Protein AF-A0A1Q7UAC2-F1 (afdb_monomer)

Foldseek 3Di:
DCLLVLVLCLVVDPDPVSNVVSVVVNVVVLVVLLVVVDPLSLQLQLLLLVLCCVVDPPNVVSVVVNVVSVVSCVVSVPVVVVVVVVCVVVCVPPPVSVLLVVQLVLLVVQLVVPAAAAPAPPCQDPVNCCVVPPPPPDGDHNQACQSLQCRHGHPNSSVVLVCLLVCLLVLLVVLLVLCVVVVVVSSNSNSSSLNSVSSSCNRSRRRHNPNVDPVSVVSSVVSVVSSVVSVVVVVVVVVPDPPDPPPDDDDDDDDDDDDD

Radius of gyration: 27.43 Å; Cα contacts (8 Å, |Δi|>4): 283; chains: 1; bounding box: 113×43×59 Å

Secondary structure (DSSP, 8-state):
--HHHHHHHHHH--SHHHHHHHHHHHHHHHHHHHHTT-HHHHHHHHHHHHHHHHH-S-HHHHHHHHHHHHHHHHHHS-HHHHHHHHGGG-GGG-HHHHHHHHHHHHHHHHHHHSTTTTT-TTTTSHHHHHHHSTT-SS----S-HHHHHHHHHHHHHHHHHHHHHHHHHHHHHHHHHHHHHTT-HHHHHHHHHHHHHHHHHHHHHTT---TT-HHHHHHHHHHHHHHHHHHHHHHHHHHSSPPPPP-------PPPP---

Sequence (260 aa):
MILPVLWFMVRAATRRWARYALRVAFGLTVLGILTTYSRGGFIGLCVVLIFMFTKSRTKALSFALLLLAGVLAAFVVPDTFVSRIETIASYDQDQSAQARLKAWSLATQVALDSPIFGGGFRTFEQDVWEQYYPDTERAIVAHSIYFQTLAEHGFVGVGIFAALLIATYLGLRRVRKRATESDQTMLANLAGALQASLVGYMVAGAFLSRADFDLFYSVVAMSAAMQAVLAQSAGGEAEAAPPQPNATVGTGQMRRVSGA

Mean predicted aligned error: 10.42 Å

Structure (mmCIF, N/CA/C/O backbone):
data_AF-A0A1Q7UAC2-F1
#
_entry.id   AF-A0A1Q7UAC2-F1
#
loop_
_atom_site.group_PDB
_atom_site.id
_atom_site.type_symbol
_atom_site.label_atom_id
_atom_site.label_alt_id
_atom_site.label_comp_id
_atom_site.label_asym_id
_atom_site.label_entity_id
_atom_site.label_seq_id
_atom_site.pdbx_PDB_ins_code
_atom_site.Cartn_x
_atom_site.Cartn_y
_atom_site.Cartn_z
_atom_site.occupancy
_atom_site.B_iso_or_equiv
_atom_site.auth_seq_id
_atom_site.auth_comp_id
_atom_site.auth_asym_id
_atom_site.auth_atom_id
_atom_site.pdbx_PDB_model_num
ATOM 1 N N . MET A 1 1 ? 2.034 -3.320 5.655 1.00 90.69 1 MET A N 1
ATOM 2 C CA . MET A 1 1 ? 0.583 -3.536 5.868 1.00 90.69 1 MET A CA 1
ATOM 3 C C . MET A 1 1 ? 0.238 -4.119 7.235 1.00 90.69 1 MET A C 1
ATOM 5 O O . MET A 1 1 ? -0.724 -3.655 7.809 1.00 90.69 1 MET A O 1
ATOM 9 N N . ILE A 1 2 ? 0.967 -5.103 7.778 1.00 92.88 2 ILE A N 1
ATOM 10 C CA . ILE A 1 2 ? 0.490 -5.869 8.950 1.00 92.88 2 ILE A CA 1
ATOM 11 C C . ILE A 1 2 ? 0.592 -5.149 10.315 1.00 92.88 2 ILE A C 1
ATOM 13 O O . ILE A 1 2 ? -0.178 -5.444 11.227 1.00 92.88 2 ILE A O 1
ATOM 17 N N . LEU A 1 3 ? 1.505 -4.180 10.469 1.00 92.94 3 LEU A N 1
ATOM 18 C CA . LEU A 1 3 ? 1.783 -3.515 11.756 1.00 92.94 3 LEU A CA 1
ATOM 19 C C . LEU A 1 3 ? 0.544 -2.921 12.459 1.00 92.94 3 LEU A C 1
ATOM 21 O O . LEU A 1 3 ? 0.381 -3.164 13.658 1.00 92.94 3 LEU A O 1
ATOM 25 N N . PRO A 1 4 ? -0.363 -2.190 11.779 1.00 93.25 4 PRO A N 1
ATOM 26 C CA . PRO A 1 4 ? -1.558 -1.663 12.432 1.00 93.25 4 PRO A CA 1
ATOM 27 C C . PRO A 1 4 ? -2.505 -2.763 12.914 1.00 93.25 4 PRO A C 1
ATOM 29 O O . PRO A 1 4 ? -3.128 -2.610 13.964 1.00 93.25 4 PRO A O 1
ATOM 32 N N . VAL A 1 5 ? -2.598 -3.874 12.175 1.00 93.88 5 VAL A N 1
ATOM 33 C CA . VAL A 1 5 ? -3.423 -5.033 12.546 1.00 93.88 5 VAL A CA 1
ATOM 34 C C . VAL A 1 5 ? -2.850 -5.715 13.784 1.00 93.88 5 VAL A C 1
ATOM 36 O O . VAL A 1 5 ? -3.591 -5.955 14.734 1.00 93.88 5 VAL A O 1
ATOM 39 N N . LEU A 1 6 ? -1.531 -5.935 13.838 1.00 94.00 6 LEU A N 1
ATOM 40 C CA . LEU A 1 6 ? -0.863 -6.450 15.039 1.00 94.00 6 LEU A CA 1
ATOM 41 C C . LEU A 1 6 ? -1.132 -5.548 16.245 1.00 94.00 6 LEU A C 1
ATOM 43 O O . LEU A 1 6 ? -1.495 -6.031 17.316 1.00 94.00 6 LEU A O 1
ATOM 47 N N . TRP A 1 7 ? -1.023 -4.231 16.067 1.00 91.06 7 TRP A N 1
ATOM 48 C CA . TRP A 1 7 ? -1.296 -3.272 17.134 1.00 91.06 7 TRP A CA 1
ATOM 49 C C . TRP A 1 7 ? -2.752 -3.313 17.621 1.00 91.06 7 TRP A C 1
ATOM 51 O O . TRP A 1 7 ? -3.010 -3.257 18.826 1.00 91.06 7 TRP A O 1
ATOM 61 N N . PHE A 1 8 ? -3.709 -3.450 16.701 1.00 92.56 8 PHE A N 1
ATOM 62 C CA . PHE A 1 8 ? -5.111 -3.684 17.042 1.00 92.56 8 PHE A CA 1
ATOM 63 C C . PHE A 1 8 ? -5.280 -4.983 17.842 1.00 92.56 8 PHE A C 1
ATOM 65 O O . PHE A 1 8 ? -5.883 -4.963 18.916 1.00 92.56 8 PHE A O 1
ATOM 72 N N . MET A 1 9 ? -4.686 -6.087 17.383 1.00 93.50 9 MET A N 1
ATOM 73 C CA . MET A 1 9 ? -4.765 -7.383 18.057 1.00 93.50 9 MET A CA 1
ATOM 74 C C . MET A 1 9 ? -4.150 -7.352 19.462 1.00 93.50 9 MET A C 1
ATOM 76 O O . MET A 1 9 ? -4.716 -7.939 20.379 1.00 93.50 9 MET A O 1
ATOM 80 N N . VAL A 1 10 ? -3.051 -6.615 19.683 1.00 92.06 10 VAL A N 1
ATOM 81 C CA . VAL A 1 10 ? -2.466 -6.411 21.026 1.00 92.06 10 VAL A CA 1
ATOM 82 C C . VAL A 1 10 ? -3.495 -5.817 21.993 1.00 92.06 10 VAL A C 1
ATOM 84 O O . VAL A 1 10 ? -3.541 -6.208 23.163 1.00 92.06 10 VAL A O 1
ATOM 87 N N . ARG A 1 11 ? -4.311 -4.866 21.521 1.00 88.06 11 ARG A N 1
ATOM 88 C CA . ARG A 1 11 ? -5.352 -4.211 22.327 1.00 88.06 11 ARG A CA 1
ATOM 89 C C . ARG A 1 11 ? -6.589 -5.092 22.510 1.00 88.06 11 ARG A C 1
ATOM 91 O O . ARG A 1 11 ? -7.184 -5.046 23.579 1.00 88.06 11 ARG A O 1
ATOM 98 N N . ALA A 1 12 ? -6.941 -5.894 21.507 1.00 91.00 12 ALA A N 1
ATOM 99 C CA . ALA A 1 12 ? -8.081 -6.809 21.557 1.00 91.00 12 ALA A CA 1
ATOM 100 C C . ALA A 1 12 ? -7.798 -8.103 22.351 1.00 91.00 12 ALA A C 1
ATOM 102 O O . ALA A 1 12 ? -8.724 -8.748 22.835 1.00 91.00 12 ALA A O 1
ATOM 103 N N . ALA A 1 13 ? -6.531 -8.499 22.506 1.00 92.69 13 ALA A N 1
ATOM 104 C CA . ALA A 1 13 ? -6.157 -9.739 23.180 1.00 92.69 13 ALA A CA 1
ATOM 105 C C . ALA A 1 13 ? -6.525 -9.730 24.675 1.00 92.69 13 ALA A C 1
ATOM 107 O O . ALA A 1 13 ? -6.048 -8.888 25.446 1.00 92.69 13 ALA A O 1
ATOM 108 N N . THR A 1 14 ? -7.304 -10.728 25.100 1.00 92.38 14 THR A N 1
ATOM 109 C CA . THR A 1 14 ? -7.705 -10.948 26.502 1.00 92.38 14 THR A CA 1
ATOM 110 C C . THR A 1 14 ? -6.632 -11.692 27.301 1.00 92.38 14 THR A C 1
ATOM 112 O O . THR A 1 14 ? -6.358 -11.356 28.453 1.00 92.38 14 THR A O 1
ATOM 115 N N . ARG A 1 15 ? -5.967 -12.677 26.681 1.00 96.19 15 ARG A N 1
ATOM 116 C CA . ARG A 1 15 ? -4.924 -13.501 27.312 1.00 96.19 15 ARG A CA 1
ATOM 117 C C . ARG A 1 15 ? -3.578 -12.769 27.348 1.00 96.19 15 ARG A C 1
ATOM 119 O O . ARG A 1 15 ? -3.100 -12.279 26.324 1.00 96.19 15 ARG A O 1
ATOM 126 N N . ARG A 1 16 ? -2.926 -12.749 28.520 1.00 93.38 16 ARG A N 1
ATOM 127 C CA . ARG A 1 16 ? -1.643 -12.046 28.733 1.00 93.38 16 ARG A CA 1
ATOM 128 C C . ARG A 1 16 ? -0.535 -12.555 27.807 1.00 93.38 16 ARG A C 1
ATOM 130 O O . ARG A 1 16 ? 0.130 -11.740 27.179 1.00 93.38 16 ARG A O 1
ATOM 137 N N . TRP A 1 17 ? -0.374 -13.874 27.672 1.00 96.12 17 TRP A N 1
ATOM 138 C CA . TRP A 1 17 ? 0.665 -14.460 26.814 1.00 96.12 17 TRP A CA 1
ATOM 139 C C . TRP A 1 17 ? 0.489 -14.063 25.341 1.00 96.12 17 TRP A C 1
ATOM 141 O O . TRP A 1 17 ? 1.456 -13.662 24.702 1.00 96.12 17 TRP A O 1
ATOM 151 N N . ALA A 1 18 ? -0.749 -14.066 24.829 1.00 95.19 18 ALA A N 1
ATOM 152 C CA . ALA A 1 18 ? -1.047 -13.679 23.451 1.00 95.19 18 ALA A CA 1
ATOM 153 C C . ALA A 1 18 ? -0.715 -12.200 23.211 1.00 95.19 18 ALA A C 1
ATOM 155 O O . ALA A 1 18 ? -0.117 -11.843 22.200 1.00 95.19 18 ALA A O 1
ATOM 156 N N . ARG A 1 19 ? -1.021 -11.334 24.186 1.00 93.25 19 ARG A N 1
ATOM 157 C CA . ARG A 1 19 ? -0.648 -9.916 24.140 1.00 93.25 19 ARG A CA 1
ATOM 158 C C . ARG A 1 19 ? 0.869 -9.715 24.084 1.00 93.25 19 ARG A C 1
ATOM 160 O O . ARG A 1 19 ? 1.327 -8.861 23.329 1.00 93.25 19 ARG A O 1
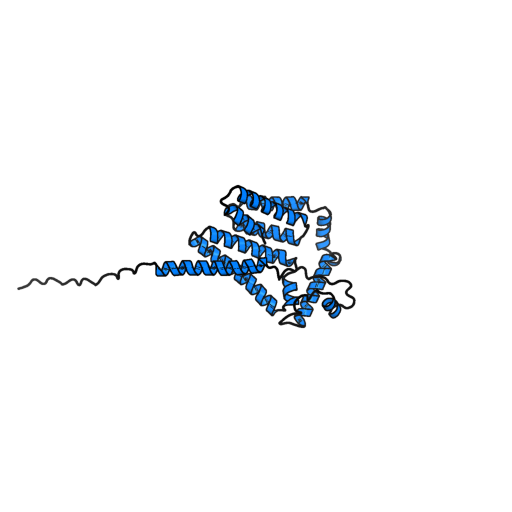ATOM 167 N N . TYR A 1 20 ? 1.642 -10.471 24.866 1.00 94.38 20 TYR A N 1
ATOM 168 C CA . TYR A 1 20 ? 3.107 -10.418 24.808 1.00 94.38 20 TYR A CA 1
ATOM 169 C C . TYR A 1 20 ? 3.638 -10.937 23.470 1.00 94.38 20 TYR A C 1
ATOM 171 O O . TYR A 1 20 ? 4.420 -10.234 22.837 1.00 94.38 20 TYR A O 1
ATOM 179 N N . ALA A 1 21 ? 3.154 -12.087 22.994 1.00 96.44 21 ALA A N 1
ATOM 180 C CA . ALA A 1 21 ? 3.544 -12.647 21.701 1.00 96.44 21 ALA A CA 1
ATOM 181 C C . ALA A 1 21 ? 3.288 -11.661 20.547 1.00 96.44 21 ALA A C 1
ATOM 183 O O . ALA A 1 21 ? 4.171 -11.427 19.728 1.00 96.44 21 ALA A O 1
ATOM 184 N N . LEU A 1 22 ? 2.128 -10.996 20.529 1.00 95.25 22 LEU A N 1
ATOM 185 C CA . LEU A 1 22 ? 1.792 -9.988 19.518 1.00 95.25 22 LEU A CA 1
ATOM 186 C C . LEU A 1 22 ? 2.669 -8.727 19.604 1.00 95.25 22 LEU A C 1
ATOM 188 O O . LEU A 1 22 ? 3.004 -8.147 18.574 1.00 95.25 22 LEU A O 1
ATOM 192 N N . ARG A 1 23 ? 3.068 -8.297 20.810 1.00 91.62 23 ARG A N 1
ATOM 193 C CA . ARG A 1 23 ? 4.020 -7.181 20.984 1.00 91.62 23 ARG A CA 1
ATOM 194 C C . ARG A 1 23 ? 5.410 -7.546 20.473 1.00 91.62 23 ARG A C 1
ATOM 196 O O . ARG A 1 23 ? 6.030 -6.728 19.801 1.00 91.62 23 ARG A O 1
ATOM 203 N N . VAL A 1 24 ? 5.873 -8.764 20.760 1.00 94.19 24 VAL A N 1
ATOM 204 C CA . VAL A 1 24 ? 7.140 -9.281 20.228 1.00 94.19 24 VAL A CA 1
ATOM 205 C C . VAL A 1 24 ? 7.066 -9.370 18.706 1.00 94.19 24 VAL A C 1
ATOM 207 O O . VAL A 1 24 ? 7.943 -8.840 18.037 1.00 94.19 24 VAL A O 1
ATOM 210 N N . ALA A 1 25 ? 5.988 -9.923 18.144 1.00 96.00 25 ALA A N 1
ATOM 211 C CA . ALA A 1 25 ? 5.781 -9.988 16.697 1.00 96.00 25 ALA A CA 1
ATOM 212 C C . ALA A 1 25 ? 5.772 -8.596 16.043 1.00 96.00 25 ALA A C 1
ATOM 214 O O . ALA A 1 25 ? 6.389 -8.403 14.996 1.00 96.00 25 ALA A O 1
ATOM 215 N N . PHE A 1 26 ? 5.130 -7.604 16.671 1.00 93.00 26 PHE A N 1
ATOM 216 C CA . PHE A 1 26 ? 5.172 -6.212 16.216 1.00 93.00 26 PHE A CA 1
ATOM 217 C C . PHE A 1 26 ? 6.612 -5.676 16.196 1.00 93.00 26 PHE A C 1
ATOM 219 O O . PHE A 1 26 ? 7.045 -5.140 15.178 1.00 93.00 26 PHE A O 1
ATOM 226 N N . GLY A 1 27 ? 7.363 -5.860 17.287 1.00 88.75 27 GLY A N 1
ATOM 227 C CA . GLY A 1 27 ? 8.759 -5.428 17.394 1.00 88.75 27 GLY A CA 1
ATOM 228 C C . GLY A 1 27 ? 9.672 -6.102 16.369 1.00 88.75 27 GLY A C 1
ATOM 229 O O . GLY A 1 27 ? 10.413 -5.416 15.673 1.00 88.75 27 GLY A O 1
ATOM 230 N N . LEU A 1 28 ? 9.558 -7.422 16.206 1.00 93.12 28 LEU A N 1
ATOM 231 C CA . LEU A 1 28 ? 10.307 -8.186 15.206 1.00 93.12 28 LEU A CA 1
ATOM 232 C C . LEU A 1 28 ? 9.946 -7.783 13.775 1.00 93.12 28 LEU A C 1
ATOM 234 O O . LEU A 1 28 ? 10.819 -7.758 12.919 1.00 93.12 28 LEU A O 1
ATOM 238 N N . THR A 1 29 ? 8.690 -7.413 13.509 1.00 92.31 29 THR A N 1
ATOM 239 C CA . THR A 1 29 ? 8.286 -6.898 12.191 1.00 92.31 29 THR A CA 1
ATOM 240 C C . THR A 1 29 ? 8.935 -5.542 11.911 1.00 92.31 29 THR A C 1
ATOM 242 O O . THR A 1 29 ? 9.434 -5.320 10.812 1.00 92.31 29 THR A O 1
ATOM 245 N N . VAL A 1 30 ? 8.954 -4.632 12.894 1.00 89.19 30 VAL A N 1
ATOM 246 C CA . VAL A 1 30 ? 9.652 -3.341 12.766 1.00 89.19 30 VAL A CA 1
ATOM 247 C C . VAL A 1 30 ? 11.148 -3.560 12.557 1.00 89.19 30 VAL A C 1
ATOM 249 O O . VAL A 1 30 ? 11.715 -2.983 11.633 1.00 89.19 30 VAL A O 1
ATOM 252 N N . LEU A 1 31 ? 11.768 -4.426 13.363 1.00 87.19 31 LEU A N 1
ATOM 253 C CA . LEU A 1 31 ? 13.179 -4.774 13.227 1.00 87.19 31 LEU A CA 1
ATOM 254 C C . LEU A 1 31 ? 13.467 -5.355 11.841 1.00 87.19 31 LEU A C 1
ATOM 256 O O . LEU A 1 31 ? 14.363 -4.866 11.169 1.00 87.19 31 LEU A O 1
ATOM 260 N N . GLY A 1 32 ? 12.654 -6.310 11.385 1.00 88.81 32 GLY A N 1
ATOM 261 C CA . GLY A 1 32 ? 12.764 -6.920 10.063 1.00 88.81 32 GLY A CA 1
ATOM 262 C C . GLY A 1 32 ? 12.709 -5.889 8.938 1.00 88.81 32 GLY A C 1
ATOM 263 O O . GLY A 1 32 ? 13.535 -5.935 8.033 1.00 88.81 32 GLY A O 1
ATOM 264 N N . ILE A 1 33 ? 11.793 -4.914 9.016 1.00 87.38 33 ILE A N 1
ATOM 265 C CA . ILE A 1 33 ? 11.732 -3.804 8.052 1.00 87.38 33 ILE A CA 1
ATOM 266 C C . ILE A 1 33 ? 13.039 -3.003 8.066 1.00 87.38 33 ILE A C 1
ATOM 268 O O . ILE A 1 33 ? 13.582 -2.724 6.999 1.00 87.38 33 ILE A O 1
ATOM 272 N N . LEU A 1 34 ? 13.568 -2.655 9.240 1.00 82.38 34 LEU A N 1
ATOM 273 C CA . LEU A 1 34 ? 14.794 -1.858 9.355 1.00 82.38 34 LEU A CA 1
ATOM 274 C C . LEU A 1 34 ? 16.027 -2.620 8.852 1.00 82.38 34 LEU A C 1
ATOM 276 O O . LEU A 1 34 ? 16.833 -2.057 8.117 1.00 82.38 34 LEU A O 1
ATOM 280 N N . THR A 1 35 ? 16.132 -3.915 9.152 1.00 81.00 35 THR A N 1
ATOM 281 C CA . THR A 1 35 ? 17.239 -4.770 8.699 1.00 81.00 35 THR A CA 1
ATOM 282 C C . THR A 1 35 ? 17.170 -5.121 7.213 1.00 81.00 35 THR A C 1
ATOM 284 O O . THR A 1 35 ? 18.114 -5.697 6.687 1.00 81.00 35 THR A O 1
ATOM 287 N N . THR A 1 36 ? 16.079 -4.791 6.506 1.00 81.94 36 THR A N 1
ATOM 288 C CA . THR A 1 36 ? 16.037 -4.929 5.036 1.00 81.94 36 THR A CA 1
ATOM 289 C C . THR A 1 36 ? 16.809 -3.834 4.306 1.00 81.94 36 THR A C 1
ATOM 291 O O . THR A 1 36 ? 17.027 -3.958 3.104 1.00 81.94 36 THR A O 1
ATOM 294 N N . TYR A 1 37 ? 17.169 -2.738 4.990 1.00 72.69 37 TYR A N 1
ATOM 295 C CA . TYR A 1 37 ? 17.804 -1.557 4.390 1.00 72.69 37 TYR A CA 1
ATOM 296 C C . TYR A 1 37 ? 17.025 -0.963 3.192 1.00 72.69 37 TYR A C 1
ATOM 298 O O . TYR A 1 37 ? 17.574 -0.245 2.355 1.00 72.69 37 TYR A O 1
ATOM 306 N N . SER A 1 38 ? 15.715 -1.231 3.101 1.00 73.94 38 SER A N 1
ATOM 307 C CA . SER A 1 38 ? 14.857 -0.741 2.021 1.00 73.94 38 SER A CA 1
ATOM 308 C C . SER A 1 38 ? 14.338 0.668 2.309 1.00 73.94 38 SER A C 1
ATOM 310 O O . SER A 1 38 ? 13.538 0.872 3.226 1.00 73.94 38 SER A O 1
ATOM 312 N N . ARG A 1 39 ? 14.711 1.638 1.458 1.00 73.12 39 ARG A N 1
ATOM 313 C CA . ARG A 1 39 ? 14.187 3.022 1.486 1.00 73.12 39 ARG A CA 1
ATOM 314 C C . ARG A 1 39 ? 12.652 3.043 1.493 1.00 73.12 39 ARG A C 1
ATOM 316 O O . ARG A 1 39 ? 12.045 3.727 2.312 1.00 73.12 39 ARG A O 1
ATOM 323 N N . GLY A 1 40 ? 12.025 2.245 0.625 1.00 75.00 40 GLY A N 1
ATOM 324 C CA . GLY A 1 40 ? 10.565 2.140 0.539 1.00 75.00 40 GLY A CA 1
ATOM 325 C C . GLY A 1 40 ? 9.932 1.517 1.786 1.00 75.00 40 GLY A C 1
ATOM 326 O O . GLY A 1 40 ? 8.889 1.981 2.246 1.00 75.00 40 GLY A O 1
ATOM 327 N N . GLY A 1 41 ? 10.593 0.517 2.380 1.00 82.12 41 GLY A N 1
ATOM 328 C CA . GLY A 1 41 ? 10.175 -0.083 3.649 1.00 82.12 41 GLY A CA 1
ATOM 329 C C . GLY A 1 41 ? 10.210 0.917 4.807 1.00 82.12 41 GLY A C 1
ATOM 330 O O . GLY A 1 41 ? 9.241 1.017 5.561 1.00 82.12 41 GLY A O 1
ATOM 331 N N . PHE A 1 42 ? 11.281 1.708 4.900 1.00 82.38 42 PHE A N 1
ATOM 332 C CA . PHE A 1 42 ? 11.434 2.752 5.913 1.00 82.38 42 PHE A CA 1
ATOM 333 C C . PHE A 1 42 ? 10.403 3.879 5.758 1.00 82.38 42 PHE A C 1
ATOM 335 O O . PHE A 1 42 ? 9.717 4.223 6.720 1.00 82.38 42 PHE A O 1
ATOM 342 N N . ILE A 1 43 ? 10.222 4.411 4.544 1.00 82.88 43 ILE A N 1
ATOM 343 C CA . ILE A 1 43 ? 9.216 5.451 4.269 1.00 82.88 43 ILE A CA 1
ATOM 344 C C . ILE A 1 43 ? 7.811 4.931 4.597 1.00 82.88 43 ILE A C 1
ATOM 346 O O . ILE A 1 43 ? 7.042 5.602 5.289 1.00 82.88 43 ILE A O 1
ATOM 350 N N . GLY A 1 44 ? 7.486 3.709 4.162 1.00 87.31 44 GLY A N 1
ATOM 351 C CA . GLY A 1 44 ? 6.216 3.060 4.479 1.00 87.31 44 GLY A CA 1
ATOM 352 C C . GLY A 1 44 ? 5.996 2.898 5.985 1.00 87.31 44 GLY A C 1
ATOM 353 O O . GLY A 1 44 ? 4.904 3.187 6.477 1.00 87.31 44 GLY A O 1
ATOM 354 N N . LEU A 1 45 ? 7.027 2.493 6.734 1.00 88.75 45 LEU A N 1
ATOM 355 C CA . LEU A 1 45 ? 6.987 2.401 8.194 1.00 88.75 45 LEU A CA 1
ATOM 356 C C . LEU A 1 45 ? 6.695 3.764 8.832 1.00 88.75 45 LEU A C 1
ATOM 358 O O . LEU A 1 45 ? 5.758 3.869 9.622 1.00 88.75 45 LEU A O 1
ATOM 362 N N . CYS A 1 46 ? 7.442 4.806 8.462 1.00 85.50 46 CYS A N 1
ATOM 363 C CA . CYS A 1 46 ? 7.250 6.163 8.974 1.00 85.50 46 CYS A CA 1
ATOM 364 C C . CYS A 1 46 ? 5.825 6.663 8.723 1.00 85.50 46 CYS A C 1
ATOM 366 O O . CYS A 1 46 ? 5.153 7.094 9.660 1.00 85.50 46 CYS A O 1
ATOM 368 N N . VAL A 1 47 ? 5.317 6.533 7.494 1.00 87.31 47 VAL A N 1
ATOM 369 C CA . VAL A 1 47 ? 3.948 6.956 7.170 1.00 87.31 47 VAL A CA 1
ATOM 370 C C . VAL A 1 47 ? 2.917 6.172 7.978 1.00 87.31 47 VAL A C 1
ATOM 372 O O . VAL A 1 47 ? 1.988 6.771 8.519 1.00 87.31 47 VAL A O 1
ATOM 375 N N . VAL A 1 48 ? 3.071 4.852 8.114 1.00 89.75 48 VAL A N 1
ATOM 376 C CA . VAL A 1 48 ? 2.149 4.033 8.915 1.00 89.75 48 VAL A CA 1
ATOM 377 C C . VAL A 1 48 ? 2.171 4.451 10.385 1.00 89.75 48 VAL A C 1
ATOM 379 O O . VAL A 1 48 ? 1.105 4.602 10.981 1.00 89.75 48 VAL A O 1
ATOM 382 N N . LEU A 1 49 ? 3.349 4.683 10.971 1.00 86.19 49 LEU A N 1
ATOM 383 C CA . LEU A 1 49 ? 3.485 5.117 12.364 1.00 86.19 49 LEU A CA 1
ATOM 384 C C . LEU A 1 49 ? 2.879 6.511 12.592 1.00 86.19 49 LEU A C 1
ATOM 386 O O . LEU A 1 49 ? 2.140 6.694 13.561 1.00 86.19 49 LEU A O 1
ATOM 390 N N . ILE A 1 50 ? 3.108 7.464 11.681 1.00 83.69 50 ILE A N 1
ATOM 391 C CA . ILE A 1 50 ? 2.486 8.800 11.713 1.00 83.69 50 ILE A CA 1
ATOM 392 C C . ILE A 1 50 ? 0.967 8.679 11.577 1.00 83.69 50 ILE A C 1
ATOM 394 O O . ILE A 1 50 ? 0.209 9.277 12.342 1.00 83.69 50 ILE A O 1
ATOM 398 N N . PHE A 1 51 ? 0.485 7.869 10.638 1.00 85.12 51 PHE A N 1
ATOM 399 C CA . PHE A 1 51 ? -0.947 7.677 10.453 1.00 85.12 51 PHE A CA 1
ATOM 400 C C . PHE A 1 51 ? -1.581 7.063 11.708 1.00 85.12 51 PHE A C 1
ATOM 402 O O . PHE A 1 51 ? -2.601 7.555 12.191 1.00 85.12 51 PHE A O 1
ATOM 409 N N . MET A 1 52 ? -0.948 6.053 12.309 1.00 82.75 52 MET A N 1
ATOM 410 C CA . MET A 1 52 ? -1.376 5.490 13.592 1.00 82.75 52 MET A CA 1
ATOM 411 C C . MET A 1 52 ? -1.355 6.535 14.720 1.00 82.75 52 MET A C 1
ATOM 413 O O . MET A 1 52 ? -2.297 6.567 15.514 1.00 82.75 52 MET A O 1
ATOM 417 N N . PHE A 1 53 ? -0.352 7.423 14.763 1.00 77.12 53 PHE A N 1
ATOM 418 C CA . PHE A 1 53 ? -0.273 8.541 15.714 1.00 77.12 53 PHE A CA 1
ATOM 419 C C . PHE A 1 53 ? -1.483 9.474 15.589 1.00 77.12 53 PHE A C 1
ATOM 421 O O . PHE A 1 53 ? -2.166 9.722 16.581 1.00 77.12 53 PHE A O 1
ATOM 428 N N . THR A 1 54 ? -1.810 9.932 14.375 1.00 72.94 54 THR A N 1
ATOM 429 C CA . THR A 1 54 ? -2.942 10.857 14.149 1.00 72.94 54 THR A CA 1
ATOM 430 C C . THR A 1 54 ? -4.298 10.255 14.520 1.00 72.94 54 THR A C 1
ATOM 432 O O . THR A 1 54 ? -5.261 10.979 14.766 1.00 72.94 54 THR A O 1
ATOM 435 N N . LYS A 1 55 ? -4.396 8.922 14.555 1.00 69.31 55 LYS A N 1
ATOM 436 C CA . LYS A 1 55 ? -5.641 8.198 14.815 1.00 69.31 55 LYS A CA 1
ATOM 437 C C . LYS A 1 55 ? -5.760 7.639 16.234 1.00 69.31 55 LYS A C 1
ATOM 439 O O . LYS A 1 55 ? -6.857 7.199 16.577 1.00 69.31 55 LYS A O 1
ATOM 444 N N . SER A 1 56 ? -4.688 7.632 17.027 1.00 67.12 56 SER A N 1
ATOM 445 C CA . SER A 1 56 ? -4.650 7.073 18.385 1.00 67.12 56 SER A CA 1
ATOM 446 C C . SER A 1 56 ? -4.902 8.150 19.445 1.00 67.12 56 SER A C 1
ATOM 448 O O . SER A 1 56 ? -4.375 9.255 19.356 1.00 67.12 56 SER A O 1
ATOM 450 N N . ARG A 1 57 ? -5.657 7.818 20.506 1.00 59.50 57 ARG A N 1
ATOM 451 C CA . ARG A 1 57 ? -5.804 8.699 21.684 1.00 59.50 57 ARG A CA 1
ATOM 452 C C . ARG A 1 57 ? -4.518 8.797 22.516 1.00 59.50 57 ARG A C 1
ATOM 454 O O . ARG A 1 57 ? -4.274 9.818 23.146 1.00 59.50 57 ARG A O 1
ATOM 461 N N . THR A 1 58 ? -3.668 7.770 22.491 1.00 58.78 58 THR A N 1
ATOM 462 C CA . THR A 1 58 ? -2.397 7.732 23.233 1.00 58.78 58 THR A CA 1
ATOM 463 C C . THR A 1 58 ? -1.242 8.149 22.322 1.00 58.78 58 THR A C 1
ATOM 465 O O . THR A 1 58 ? -0.566 7.298 21.737 1.00 58.78 58 THR A O 1
ATOM 468 N N . LYS A 1 59 ? -1.040 9.463 22.184 1.00 64.50 59 LYS A N 1
ATOM 469 C CA . LYS A 1 59 ? -0.021 10.072 21.309 1.00 64.50 59 LYS A CA 1
ATOM 470 C C . LYS A 1 59 ? 1.421 9.709 21.712 1.00 64.50 59 LYS A C 1
ATOM 472 O O . LYS A 1 59 ? 2.273 9.545 20.845 1.00 64.50 59 LYS A O 1
ATOM 477 N N . ALA A 1 60 ? 1.679 9.485 23.003 1.00 60.22 60 ALA A N 1
ATOM 478 C CA . ALA A 1 60 ? 3.024 9.251 23.544 1.00 60.22 60 ALA A CA 1
ATOM 479 C C . ALA A 1 60 ? 3.732 8.003 22.980 1.00 60.22 60 ALA A C 1
ATOM 481 O O . ALA A 1 60 ? 4.894 8.077 22.599 1.00 60.22 60 ALA A O 1
ATOM 482 N N . LEU A 1 61 ? 3.039 6.864 22.867 1.00 65.81 61 LEU A N 1
ATOM 483 C CA . LEU A 1 61 ? 3.665 5.627 22.387 1.00 65.81 61 LEU A CA 1
ATOM 484 C C . LEU A 1 61 ? 3.994 5.683 20.890 1.00 65.81 61 LEU A C 1
ATOM 486 O O . LEU A 1 61 ? 5.042 5.210 20.462 1.00 65.81 61 LEU A O 1
ATOM 490 N N . SER A 1 62 ? 3.103 6.265 20.088 1.00 64.19 62 SER A N 1
ATOM 491 C CA . SER A 1 62 ? 3.342 6.424 18.654 1.00 64.19 62 SER A CA 1
ATOM 492 C C . SER A 1 62 ? 4.456 7.441 18.381 1.00 64.19 62 SER A C 1
ATOM 494 O O . SER A 1 62 ? 5.233 7.229 17.459 1.00 64.19 62 SER A O 1
ATOM 496 N N . PHE A 1 63 ? 4.592 8.481 19.213 1.00 68.62 63 PHE A N 1
ATOM 497 C CA . PHE A 1 63 ? 5.741 9.390 19.173 1.00 68.62 63 PHE A CA 1
ATOM 498 C C . PHE A 1 63 ? 7.044 8.681 19.561 1.00 68.62 63 PHE A C 1
ATOM 500 O O . PHE A 1 63 ? 8.028 8.802 18.845 1.00 68.62 63 PHE A O 1
ATOM 507 N N . ALA A 1 64 ? 7.039 7.876 20.628 1.00 69.19 64 ALA A N 1
ATOM 508 C CA . ALA A 1 64 ? 8.204 7.086 21.027 1.00 69.19 64 ALA 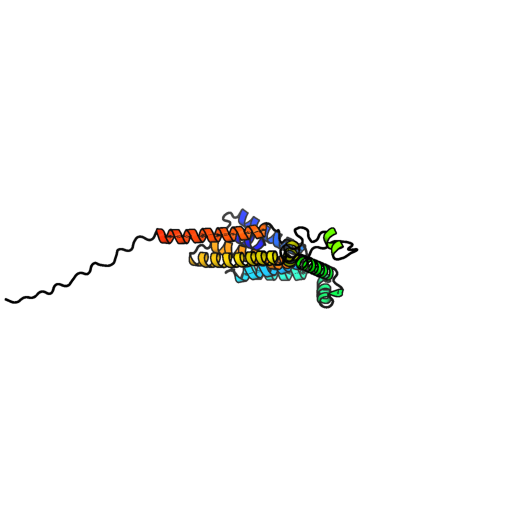A CA 1
ATOM 509 C C . ALA A 1 64 ? 8.633 6.089 19.937 1.00 69.19 64 ALA A C 1
ATOM 511 O O . ALA A 1 64 ? 9.821 5.941 19.686 1.00 69.19 64 ALA A O 1
ATOM 512 N N . LEU A 1 65 ? 7.683 5.448 19.247 1.00 68.75 65 LEU A N 1
ATOM 513 C CA . LEU A 1 65 ? 7.969 4.566 18.110 1.00 68.75 65 LEU A CA 1
ATOM 514 C C . LEU A 1 65 ? 8.494 5.327 16.889 1.00 68.75 65 LEU A C 1
ATOM 516 O O . LEU A 1 65 ? 9.383 4.823 16.213 1.00 68.75 65 LEU A O 1
ATOM 520 N N . LEU A 1 66 ? 7.963 6.519 16.606 1.00 71.88 66 LEU A N 1
ATOM 521 C CA . LEU A 1 66 ? 8.463 7.379 15.532 1.00 71.88 66 LEU A CA 1
ATOM 522 C C . LEU A 1 66 ? 9.900 7.827 15.818 1.00 71.88 66 LEU A C 1
ATOM 524 O O . LEU A 1 66 ? 10.761 7.748 14.949 1.00 71.88 66 LEU A O 1
ATOM 528 N N . LEU A 1 67 ? 10.153 8.262 17.051 1.00 74.06 67 LEU A N 1
ATOM 529 C CA . LEU A 1 67 ? 11.461 8.702 17.510 1.00 74.06 67 LEU A CA 1
ATOM 530 C C . LEU A 1 67 ? 12.448 7.533 17.513 1.00 74.06 67 LEU A C 1
ATOM 532 O O . LEU A 1 67 ? 13.547 7.677 17.000 1.00 74.06 67 LEU A O 1
ATOM 536 N N . LEU A 1 68 ? 12.033 6.351 17.974 1.00 71.81 68 LEU A N 1
ATOM 537 C CA . LEU A 1 68 ? 12.826 5.127 17.880 1.00 71.81 68 LEU A CA 1
ATOM 538 C C . LEU A 1 68 ? 13.118 4.750 16.425 1.00 71.81 68 LEU A C 1
ATOM 540 O O . LEU A 1 68 ? 14.247 4.398 16.120 1.00 71.81 68 LEU A O 1
ATOM 544 N N . ALA A 1 69 ? 12.142 4.845 15.519 1.00 68.06 69 ALA A N 1
ATOM 545 C CA . ALA A 1 69 ? 12.367 4.590 14.099 1.00 68.06 69 ALA A CA 1
ATOM 546 C C . ALA A 1 69 ? 13.354 5.599 13.491 1.00 68.06 69 ALA A C 1
ATOM 548 O O . ALA A 1 69 ? 14.217 5.195 12.720 1.00 68.06 69 ALA A O 1
ATOM 549 N N . GLY A 1 70 ? 13.272 6.880 13.863 1.00 70.75 70 GLY A N 1
ATOM 550 C CA . GLY A 1 70 ? 14.218 7.914 13.431 1.00 70.75 70 GLY A CA 1
ATOM 551 C C . GLY A 1 70 ? 15.627 7.717 13.997 1.00 70.75 70 GLY A C 1
ATOM 552 O O . GLY A 1 70 ? 16.604 7.849 13.270 1.00 70.75 70 GLY A O 1
ATOM 553 N N . VAL A 1 71 ? 15.737 7.332 15.269 1.00 67.56 71 VAL A N 1
ATOM 554 C CA . VAL A 1 71 ? 17.009 7.014 15.930 1.00 67.56 71 VAL A CA 1
ATOM 555 C C . VAL A 1 71 ? 17.630 5.755 15.325 1.00 67.56 71 VAL A C 1
ATOM 557 O O . VAL A 1 71 ? 18.795 5.766 14.947 1.00 67.56 71 VAL A O 1
ATOM 560 N N . LEU A 1 72 ? 16.855 4.680 15.163 1.00 65.00 72 LEU A N 1
ATOM 561 C CA . LEU A 1 72 ? 17.324 3.459 14.508 1.00 65.00 72 LEU A CA 1
ATOM 562 C C . LEU A 1 72 ? 17.695 3.717 13.052 1.00 65.00 72 LEU A C 1
ATOM 564 O O . LEU A 1 72 ? 18.686 3.165 12.599 1.00 65.00 72 LEU A O 1
ATOM 568 N N . ALA A 1 73 ? 16.970 4.582 12.337 1.00 63.16 73 ALA A N 1
ATOM 569 C CA . ALA A 1 73 ? 17.412 5.034 11.027 1.00 63.16 73 ALA A CA 1
ATOM 570 C C . ALA A 1 73 ? 18.790 5.686 11.133 1.00 63.16 73 ALA A C 1
ATOM 572 O O . ALA A 1 73 ? 19.700 5.212 10.480 1.00 63.16 73 ALA A O 1
ATOM 573 N N . ALA A 1 74 ? 18.996 6.663 12.016 1.00 62.09 74 ALA A N 1
ATOM 574 C CA . ALA A 1 74 ? 20.291 7.329 12.173 1.00 62.09 74 ALA A CA 1
ATOM 575 C C . ALA A 1 74 ? 21.465 6.386 12.522 1.00 62.09 74 ALA A C 1
ATOM 577 O O . ALA A 1 74 ? 22.592 6.681 12.147 1.00 62.09 74 ALA A O 1
ATOM 578 N N . PHE A 1 75 ? 21.219 5.261 13.206 1.00 57.16 75 PHE A N 1
ATOM 579 C CA . PHE A 1 75 ? 22.260 4.284 13.575 1.00 57.16 75 PHE A CA 1
ATOM 580 C C . PHE A 1 75 ? 22.447 3.128 12.578 1.00 57.16 75 PHE A C 1
ATOM 582 O O . PHE A 1 75 ? 23.522 2.539 12.516 1.00 57.16 75 PHE A O 1
ATOM 589 N N . VAL A 1 76 ? 21.403 2.753 11.835 1.00 53.19 76 VAL A N 1
ATOM 590 C CA . VAL A 1 76 ? 21.428 1.636 10.868 1.00 53.19 76 VAL A CA 1
ATOM 591 C C . VAL A 1 76 ? 21.831 2.119 9.480 1.00 53.19 76 VAL A C 1
ATOM 593 O O . VAL A 1 76 ? 22.333 1.342 8.673 1.00 53.19 76 VAL A O 1
ATOM 596 N N . VAL A 1 77 ? 21.607 3.399 9.207 1.00 51.06 77 VAL A N 1
ATOM 597 C CA . VAL A 1 77 ? 22.011 4.099 8.000 1.00 51.06 77 VAL A CA 1
ATOM 598 C C . VAL A 1 77 ? 23.526 4.349 8.077 1.00 51.06 77 VAL A C 1
ATOM 600 O O . VAL A 1 77 ? 23.946 5.233 8.819 1.00 51.06 77 VAL A O 1
ATOM 603 N N . PRO A 1 78 ? 24.373 3.581 7.364 1.00 45.94 78 PRO A N 1
ATOM 604 C CA . PRO A 1 78 ? 25.819 3.782 7.408 1.00 45.94 78 PRO A CA 1
ATOM 605 C C . PRO A 1 78 ? 26.177 5.091 6.687 1.00 45.94 78 PRO A C 1
ATOM 607 O O . PRO A 1 78 ? 25.374 5.599 5.900 1.00 45.94 78 PRO A O 1
ATOM 610 N N . ASP A 1 79 ? 27.408 5.585 6.843 1.00 48.91 79 ASP A N 1
ATOM 611 C CA . ASP A 1 79 ? 27.938 6.761 6.115 1.00 48.91 79 ASP A CA 1
ATOM 612 C C . ASP A 1 79 ? 27.753 6.675 4.575 1.00 48.91 79 ASP A C 1
ATOM 614 O O . ASP A 1 79 ? 27.720 7.680 3.859 1.00 48.91 79 ASP A O 1
ATOM 618 N N . THR A 1 80 ? 27.514 5.467 4.049 1.00 47.56 80 THR A N 1
ATOM 619 C CA . THR A 1 80 ? 27.122 5.196 2.655 1.00 47.56 80 THR A CA 1
ATOM 620 C C . THR A 1 80 ? 25.741 5.728 2.248 1.00 47.56 80 THR A C 1
ATOM 622 O O . THR A 1 80 ? 25.429 5.773 1.063 1.00 47.56 80 THR A O 1
ATOM 625 N N . PHE A 1 81 ? 24.876 6.121 3.180 1.00 46.66 81 PHE A N 1
ATOM 626 C CA . PHE A 1 81 ? 23.565 6.695 2.871 1.00 46.66 81 PHE A CA 1
ATOM 627 C C . PHE A 1 81 ? 23.578 8.222 2.849 1.00 46.66 81 PHE A C 1
ATOM 629 O O . PHE A 1 81 ? 22.821 8.809 2.085 1.00 46.66 81 PHE A O 1
ATOM 636 N N . VAL A 1 82 ? 24.453 8.863 3.632 1.00 51.41 82 VAL A N 1
ATOM 637 C CA . VAL A 1 82 ? 24.696 10.314 3.544 1.00 51.41 82 VAL A CA 1
ATOM 638 C C . VAL A 1 82 ? 25.292 10.641 2.171 1.00 51.41 82 VAL A C 1
ATOM 640 O O . VAL A 1 82 ? 24.764 11.489 1.459 1.00 51.41 82 VAL A O 1
ATOM 643 N N . SER A 1 83 ? 26.253 9.834 1.714 1.00 46.62 83 SER A N 1
ATOM 644 C CA . SER A 1 83 ? 26.768 9.866 0.332 1.00 46.62 83 SER A CA 1
ATOM 645 C C . SER A 1 83 ? 25.730 9.452 -0.734 1.00 46.62 83 SER A C 1
ATOM 647 O O . SER A 1 83 ? 25.794 9.893 -1.883 1.00 46.62 83 SER A O 1
ATOM 649 N N . ARG A 1 84 ? 24.698 8.664 -0.381 1.00 47.72 84 ARG A N 1
ATOM 650 C CA . ARG A 1 84 ? 23.536 8.407 -1.266 1.00 47.72 84 ARG A CA 1
ATOM 651 C C . ARG A 1 84 ? 22.495 9.532 -1.284 1.00 47.72 84 ARG A C 1
ATOM 653 O O . ARG A 1 84 ? 21.700 9.599 -2.216 1.00 47.72 84 ARG A O 1
ATOM 660 N N . ILE 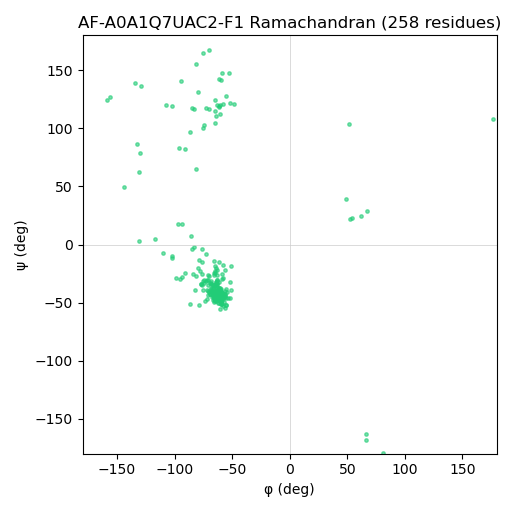A 1 85 ? 22.464 10.396 -0.270 1.00 49.72 85 ILE A N 1
ATOM 661 C CA . ILE A 1 85 ? 21.645 11.614 -0.276 1.00 49.72 85 ILE A CA 1
ATOM 662 C C . ILE A 1 85 ? 22.305 12.682 -1.151 1.00 49.72 85 ILE A C 1
ATOM 664 O O . ILE A 1 85 ? 21.600 13.377 -1.875 1.00 49.72 85 ILE A O 1
ATOM 668 N N . GLU A 1 86 ? 23.637 12.746 -1.189 1.00 46.72 86 GLU A N 1
ATOM 669 C CA . GLU A 1 86 ? 24.364 13.604 -2.136 1.00 46.72 86 GLU A CA 1
ATOM 670 C C . GLU A 1 86 ? 24.117 13.201 -3.602 1.00 46.72 86 GLU A C 1
ATOM 672 O O . GLU A 1 86 ? 23.967 14.066 -4.462 1.00 46.72 86 GLU A O 1
ATOM 677 N N . THR A 1 87 ? 23.939 11.906 -3.895 1.00 45.50 87 THR A N 1
ATOM 678 C CA . THR A 1 87 ? 23.571 11.427 -5.248 1.00 45.50 87 THR A CA 1
ATOM 679 C C . THR A 1 87 ? 22.103 11.644 -5.629 1.00 45.50 87 THR A C 1
ATOM 681 O O . THR A 1 87 ? 21.741 11.436 -6.784 1.00 45.50 87 THR A O 1
ATOM 684 N N . ILE A 1 88 ? 21.245 12.155 -4.734 1.00 49.84 88 ILE A N 1
ATOM 685 C CA . ILE A 1 88 ? 19.918 12.667 -5.135 1.00 49.84 88 ILE A CA 1
ATOM 686 C C . ILE A 1 88 ? 20.077 13.894 -6.054 1.00 49.84 88 ILE A C 1
ATOM 688 O O . ILE A 1 88 ? 19.216 14.139 -6.896 1.00 49.84 88 ILE A O 1
ATOM 692 N N . ALA A 1 89 ? 21.203 14.614 -5.960 1.00 48.62 89 ALA A N 1
ATOM 693 C CA . ALA A 1 89 ? 21.557 15.683 -6.892 1.00 48.62 89 ALA A CA 1
ATOM 694 C C . ALA A 1 89 ? 22.140 15.169 -8.229 1.00 48.62 89 ALA A C 1
ATOM 696 O O . ALA A 1 89 ? 22.202 15.930 -9.190 1.00 48.62 89 ALA A O 1
ATOM 697 N N . SER A 1 90 ? 22.524 13.888 -8.321 1.00 47.94 90 SER A N 1
ATOM 698 C CA . SER A 1 90 ? 23.099 13.248 -9.516 1.00 47.94 90 SER A CA 1
ATOM 699 C C . SER A 1 90 ? 22.396 11.922 -9.845 1.00 47.94 90 SER A C 1
ATOM 701 O O . SER A 1 90 ? 22.998 10.847 -9.859 1.00 47.94 90 SER A O 1
ATOM 703 N N . TYR A 1 91 ? 21.093 11.995 -10.148 1.00 49.16 91 TYR A N 1
ATOM 704 C CA . TYR A 1 91 ? 20.265 10.822 -10.482 1.00 49.16 91 TYR A CA 1
ATOM 705 C C . TYR A 1 91 ? 20.818 9.985 -11.663 1.00 49.16 91 TYR A C 1
ATOM 707 O O . TYR A 1 91 ? 20.527 8.791 -11.764 1.00 49.16 91 TYR A O 1
ATOM 715 N N . ASP A 1 92 ? 21.652 10.584 -12.519 1.00 52.41 92 ASP A N 1
ATOM 716 C CA . ASP A 1 92 ? 22.348 9.925 -13.633 1.00 52.41 92 ASP A CA 1
ATOM 717 C C . ASP A 1 92 ? 23.373 8.866 -13.183 1.00 52.41 92 ASP A C 1
ATOM 719 O O . ASP A 1 92 ? 23.730 7.990 -13.966 1.00 52.41 92 ASP A O 1
ATOM 723 N N . GLN A 1 93 ? 23.817 8.890 -11.920 1.00 53.22 93 GLN A N 1
ATOM 724 C CA . GLN A 1 93 ? 24.800 7.938 -11.386 1.00 53.22 93 GLN A CA 1
ATOM 725 C C . GLN A 1 93 ? 24.186 6.824 -10.509 1.00 53.22 93 GLN A C 1
ATOM 727 O O . GLN A 1 93 ? 24.872 5.849 -10.198 1.00 53.22 93 GLN A O 1
ATOM 732 N N . ASP A 1 94 ? 22.897 6.901 -10.132 1.00 65.00 94 ASP A N 1
ATOM 733 C CA . ASP A 1 94 ? 22.211 5.831 -9.380 1.00 65.00 94 ASP A CA 1
ATOM 734 C C . ASP A 1 94 ? 21.632 4.782 -10.346 1.00 65.00 94 ASP A C 1
ATOM 736 O O . ASP A 1 94 ? 20.513 4.913 -10.854 1.00 65.00 94 ASP A O 1
ATOM 740 N N . GLN A 1 95 ? 22.373 3.687 -10.551 1.00 70.38 95 GLN A N 1
ATOM 741 C CA . GLN A 1 95 ? 21.941 2.553 -11.380 1.00 70.38 95 GLN A CA 1
ATOM 742 C C . GLN A 1 95 ? 20.552 2.012 -10.984 1.00 70.38 95 GLN A C 1
ATOM 744 O O . GLN A 1 95 ? 19.789 1.583 -11.847 1.00 70.38 95 GLN A O 1
ATOM 749 N N . SER A 1 96 ? 20.172 2.072 -9.701 1.00 70.56 96 SER A N 1
ATOM 750 C CA . SER A 1 96 ? 18.857 1.614 -9.228 1.00 70.56 96 SER A CA 1
ATOM 751 C C . SER A 1 96 ? 17.728 2.589 -9.582 1.00 70.56 96 SER A C 1
ATOM 753 O O . SER A 1 96 ? 16.583 2.175 -9.785 1.00 70.56 96 SER A O 1
ATOM 755 N N . ALA A 1 97 ? 18.010 3.891 -9.645 1.00 74.62 97 ALA A N 1
ATOM 756 C CA . ALA A 1 97 ? 17.047 4.884 -10.115 1.00 74.62 97 ALA A CA 1
ATOM 757 C C . ALA A 1 97 ? 16.845 4.770 -11.632 1.00 74.62 97 ALA A C 1
ATOM 759 O O . ALA A 1 97 ? 15.705 4.662 -12.082 1.00 74.62 97 ALA A O 1
ATOM 760 N N . GLN A 1 98 ? 17.938 4.679 -12.392 1.00 78.62 98 GLN A N 1
ATOM 761 C CA . GLN A 1 98 ? 17.913 4.511 -13.849 1.00 78.62 98 GLN A CA 1
ATOM 762 C C . GLN A 1 98 ? 17.169 3.240 -14.276 1.00 78.62 98 GLN A C 1
ATOM 764 O O . GLN A 1 98 ? 16.313 3.282 -15.158 1.00 78.62 98 GLN A O 1
ATOM 769 N N . ALA A 1 99 ? 17.422 2.120 -13.595 1.00 83.75 99 ALA A N 1
ATOM 770 C CA . ALA A 1 99 ? 16.722 0.859 -13.825 1.00 83.75 99 ALA A CA 1
ATOM 771 C C . ALA A 1 99 ? 15.193 0.990 -13.679 1.00 83.75 99 ALA A C 1
ATOM 773 O O . ALA A 1 99 ? 14.439 0.485 -14.511 1.00 83.75 99 ALA A O 1
ATOM 774 N N . ARG A 1 100 ? 14.723 1.712 -12.651 1.00 87.19 100 ARG A N 1
ATOM 775 C CA . ARG A 1 100 ? 13.286 1.947 -12.434 1.00 87.19 100 ARG A CA 1
ATOM 776 C C . ARG A 1 100 ? 12.687 2.856 -13.496 1.00 87.19 100 ARG A C 1
ATOM 778 O O . ARG A 1 100 ? 11.614 2.548 -13.993 1.00 87.19 100 ARG A O 1
ATOM 785 N N . LEU A 1 101 ? 13.383 3.924 -13.881 1.00 88.38 101 LEU A N 1
ATOM 786 C CA . LEU A 1 101 ? 12.914 4.825 -14.937 1.00 88.38 101 LEU A CA 1
ATOM 787 C C . LEU A 1 101 ? 12.774 4.103 -16.281 1.00 88.38 101 LEU A C 1
ATOM 789 O O . LEU A 1 101 ? 11.760 4.274 -16.954 1.00 88.38 101 LEU A O 1
ATOM 793 N N . LYS A 1 102 ? 13.727 3.229 -16.632 1.00 91.44 102 LYS A N 1
ATOM 794 C CA . LYS A 1 102 ? 13.601 2.357 -17.809 1.00 91.44 102 LYS A CA 1
ATOM 795 C C . LYS A 1 102 ? 12.384 1.439 -17.702 1.00 91.44 102 LYS A C 1
ATOM 797 O O . LYS A 1 102 ? 11.591 1.379 -18.635 1.00 91.44 102 LYS A O 1
ATOM 802 N N . ALA A 1 103 ? 12.184 0.781 -16.559 1.00 94.25 103 ALA A N 1
ATOM 803 C CA . ALA A 1 103 ? 11.027 -0.091 -16.355 1.00 94.25 103 ALA A CA 1
ATOM 804 C C . ALA A 1 103 ? 9.688 0.673 -16.405 1.00 94.25 103 ALA A C 1
ATOM 806 O O . ALA A 1 103 ? 8.691 0.149 -16.891 1.00 94.25 103 ALA A O 1
ATOM 807 N N . TRP A 1 104 ? 9.648 1.921 -15.935 1.00 95.50 104 TRP A N 1
ATOM 808 C CA . TRP A 1 104 ? 8.464 2.783 -16.030 1.00 95.50 104 TRP A CA 1
ATOM 809 C C . TRP A 1 104 ? 8.207 3.245 -17.465 1.00 95.50 104 TRP A C 1
ATOM 811 O O . TRP A 1 104 ? 7.053 3.347 -17.880 1.00 95.50 104 TRP A O 1
ATOM 821 N N . SER A 1 105 ? 9.272 3.480 -18.233 1.00 95.44 105 SER A N 1
ATOM 822 C CA . SER A 1 105 ? 9.175 3.761 -19.664 1.00 95.44 105 SER A CA 1
ATOM 823 C C . SER A 1 105 ? 8.621 2.561 -20.432 1.00 95.44 105 SER A C 1
ATOM 825 O O . SER A 1 105 ? 7.671 2.732 -21.191 1.00 95.44 105 SER A O 1
ATOM 827 N N . LEU A 1 106 ? 9.130 1.347 -20.175 1.00 96.31 106 LEU A N 1
ATOM 828 C CA . LEU A 1 106 ? 8.570 0.108 -20.728 1.00 96.31 106 LEU A CA 1
ATOM 829 C C . LEU A 1 106 ? 7.083 -0.020 -20.380 1.00 96.31 106 LEU A C 1
ATOM 831 O O . LEU A 1 106 ? 6.255 -0.187 -21.266 1.00 96.31 106 LEU A O 1
ATOM 835 N N . ALA A 1 107 ? 6.736 0.117 -19.096 1.00 97.25 107 ALA A N 1
ATOM 836 C CA . ALA A 1 107 ? 5.354 0.034 -18.625 1.00 97.25 107 ALA A CA 1
ATOM 837 C C . ALA A 1 107 ? 4.421 1.002 -19.363 1.00 97.25 107 ALA A C 1
ATOM 839 O O . ALA A 1 107 ? 3.289 0.656 -19.691 1.00 97.25 107 ALA A O 1
ATOM 840 N N . THR A 1 108 ? 4.907 2.217 -19.616 1.00 97.38 108 THR A N 1
ATOM 841 C CA . THR A 1 108 ? 4.153 3.247 -20.329 1.00 97.38 108 THR A CA 1
ATOM 842 C C . THR A 1 108 ? 4.009 2.902 -21.807 1.00 97.38 108 THR A C 1
ATOM 844 O O . THR A 1 108 ? 2.913 3.034 -22.332 1.00 97.38 108 THR A O 1
ATOM 847 N N . GLN A 1 109 ? 5.067 2.429 -22.470 1.00 97.56 109 GLN A N 1
ATOM 848 C CA . GLN A 1 109 ? 5.012 2.017 -23.878 1.00 97.56 109 GLN A CA 1
ATOM 849 C C . GLN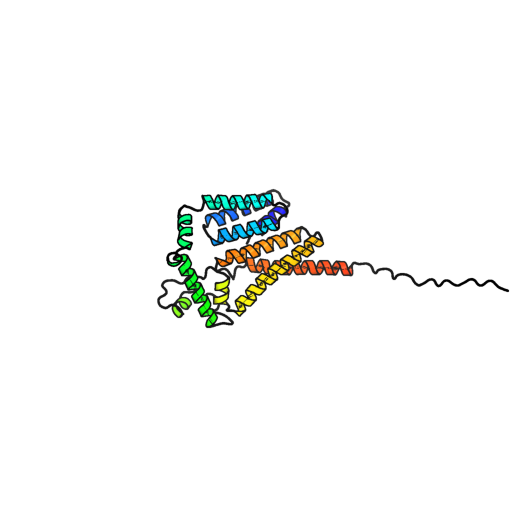 A 1 109 ? 4.057 0.841 -24.084 1.00 97.56 109 GLN A C 1
ATOM 851 O O . GLN A 1 109 ? 3.157 0.936 -24.909 1.00 97.56 109 GLN A O 1
ATOM 856 N N . VAL A 1 110 ? 4.147 -0.196 -23.247 1.00 97.50 110 VAL A N 1
ATOM 857 C CA . VAL A 1 110 ? 3.215 -1.334 -23.286 1.00 97.50 110 VAL A CA 1
ATOM 858 C C . VAL A 1 110 ? 1.767 -0.879 -23.092 1.00 97.50 110 VAL A C 1
ATOM 860 O O . VAL A 1 110 ? 0.860 -1.341 -23.782 1.00 97.50 110 VAL A O 1
ATOM 863 N N . ALA A 1 111 ? 1.529 0.057 -22.170 1.00 97.62 111 ALA A N 1
ATOM 864 C CA . ALA A 1 111 ? 0.200 0.617 -21.965 1.00 97.62 111 ALA A CA 1
ATOM 865 C C . ALA A 1 111 ? -0.257 1.524 -23.117 1.00 97.62 111 ALA A C 1
ATOM 867 O O . ALA A 1 111 ? -1.454 1.670 -23.318 1.00 97.62 111 ALA A O 1
ATOM 868 N N . LEU A 1 112 ? 0.644 2.149 -23.873 1.00 97.81 112 LEU A N 1
ATOM 869 C CA . LEU A 1 112 ? 0.277 2.912 -25.069 1.00 97.81 112 LEU A CA 1
ATOM 870 C C . LEU A 1 112 ? -0.057 1.986 -26.246 1.00 97.81 112 LEU A C 1
ATOM 872 O O . LEU A 1 112 ? -0.996 2.280 -26.983 1.00 97.81 112 LEU A O 1
ATOM 876 N N . ASP A 1 113 ? 0.635 0.853 -26.363 1.00 97.56 113 ASP A N 1
ATOM 877 C CA . ASP A 1 113 ? 0.385 -0.154 -27.399 1.00 97.56 113 ASP A CA 1
ATOM 878 C C . ASP A 1 113 ? -0.888 -0.970 -27.117 1.00 97.56 113 ASP A C 1
ATOM 880 O O . ASP A 1 113 ? -1.632 -1.318 -28.035 1.00 97.56 113 ASP A O 1
ATOM 884 N N . SER A 1 114 ? -1.204 -1.214 -25.839 1.00 97.00 114 SER A N 1
ATOM 885 C CA . SER A 1 114 ? -2.450 -1.851 -25.388 1.00 97.00 114 SER A CA 1
ATOM 886 C C . SER A 1 114 ? -3.134 -1.039 -24.269 1.00 97.00 114 SER A C 1
ATOM 888 O O . SER A 1 114 ? -3.073 -1.398 -23.089 1.00 97.00 114 SER A O 1
ATOM 890 N N . PRO A 1 115 ? -3.852 0.055 -24.603 1.00 96.88 115 PRO A N 1
ATOM 891 C CA . PRO A 1 115 ? -4.410 0.990 -23.611 1.00 96.88 115 PRO A CA 1
ATOM 892 C C . PRO A 1 115 ? -5.451 0.414 -22.661 1.00 96.88 115 PRO A C 1
ATOM 894 O O . PRO A 1 115 ? -5.585 0.881 -21.526 1.00 96.88 115 PRO A O 1
ATOM 897 N N . ILE A 1 116 ? -6.218 -0.573 -23.121 1.00 96.81 116 ILE A N 1
ATOM 898 C CA . ILE A 1 116 ? -7.353 -1.106 -22.363 1.00 96.81 116 ILE A CA 1
ATOM 899 C C . ILE A 1 116 ? -6.895 -2.207 -21.413 1.00 96.81 116 ILE A C 1
ATOM 901 O O . ILE A 1 116 ? -7.218 -2.149 -20.232 1.00 96.81 116 ILE A O 1
ATOM 905 N N . PHE A 1 117 ? -6.159 -3.193 -21.927 1.00 94.56 117 PHE A N 1
ATOM 906 C CA . PHE A 1 117 ? -5.816 -4.407 -21.187 1.00 94.56 117 PHE A CA 1
ATOM 907 C C . PHE A 1 117 ? -4.338 -4.496 -20.803 1.00 94.56 117 PHE A C 1
ATOM 909 O O . PHE A 1 117 ? -3.985 -5.394 -20.051 1.00 94.56 117 PHE A O 1
ATOM 916 N N . GLY A 1 118 ? -3.483 -3.585 -21.276 1.00 96.62 118 GLY A N 1
ATOM 917 C CA . GLY A 1 118 ? -2.038 -3.674 -21.075 1.00 96.62 118 GLY A CA 1
ATOM 918 C C . GLY A 1 118 ? -1.422 -4.875 -21.796 1.00 96.62 118 GLY A C 1
ATOM 919 O O . GLY A 1 118 ? -2.030 -5.465 -22.693 1.00 96.62 118 GLY A O 1
ATOM 920 N N . GLY A 1 119 ? -0.206 -5.233 -21.390 1.00 95.25 119 GLY A N 1
ATOM 921 C CA . GLY A 1 119 ? 0.545 -6.384 -21.895 1.00 95.25 119 GLY A CA 1
ATOM 922 C C . GLY A 1 119 ? 0.174 -7.716 -21.238 1.00 95.25 119 GLY A C 1
ATOM 923 O O . GLY A 1 119 ? 0.708 -8.752 -21.623 1.00 95.25 119 GLY A O 1
ATOM 924 N N . GLY A 1 120 ? -0.740 -7.716 -20.260 1.00 94.69 120 GLY A N 1
ATOM 925 C CA . GLY A 1 120 ? -1.105 -8.899 -19.482 1.00 94.69 120 GLY A CA 1
ATOM 926 C C . GLY A 1 120 ? -0.130 -9.211 -18.342 1.00 94.69 120 GLY A C 1
ATOM 927 O O . GLY A 1 120 ? 0.847 -8.504 -18.092 1.00 94.69 120 GLY A O 1
ATOM 928 N N . PHE A 1 121 ? -0.398 -10.283 -17.596 1.00 93.19 121 PHE A N 1
ATOM 929 C CA . PHE A 1 121 ? 0.489 -10.707 -16.509 1.00 93.19 121 PHE A CA 1
ATOM 930 C C . PHE A 1 121 ? 1.897 -11.008 -17.016 1.00 93.19 121 PHE A C 1
ATOM 932 O O . PHE A 1 121 ? 2.060 -11.536 -18.113 1.00 93.19 121 PHE A O 1
ATOM 939 N N . ARG A 1 122 ? 2.902 -10.755 -16.167 1.00 91.38 122 ARG A N 1
ATOM 940 C CA . ARG A 1 122 ? 4.317 -11.014 -16.481 1.00 91.38 122 ARG A CA 1
ATOM 941 C C . ARG A 1 122 ? 4.868 -10.111 -17.596 1.00 91.38 122 ARG A C 1
ATOM 943 O O . ARG A 1 122 ? 5.844 -10.454 -18.245 1.00 91.38 122 ARG A O 1
ATOM 950 N N . THR A 1 123 ? 4.322 -8.901 -17.739 1.00 93.81 123 THR A N 1
ATOM 951 C CA . THR A 1 123 ? 4.802 -7.880 -18.698 1.00 93.81 123 THR A CA 1
ATOM 952 C C . THR A 1 123 ? 6.279 -7.479 -18.496 1.00 93.81 123 THR A C 1
ATOM 954 O O . THR A 1 123 ? 6.898 -6.909 -19.384 1.00 93.81 123 THR A O 1
ATOM 957 N N . PHE A 1 124 ? 6.878 -7.763 -17.335 1.00 94.19 124 PHE A N 1
ATOM 958 C CA . PHE A 1 124 ? 8.292 -7.464 -17.055 1.00 94.19 124 PHE A CA 1
ATOM 959 C C . PHE A 1 124 ? 9.232 -8.659 -17.274 1.00 94.19 124 PHE A C 1
ATOM 961 O O . PHE A 1 124 ? 10.333 -8.655 -16.729 1.00 94.19 124 PHE A O 1
ATOM 968 N N . GLU A 1 125 ? 8.810 -9.688 -18.009 1.00 94.81 125 GLU A N 1
ATOM 969 C CA . GLU A 1 125 ? 9.682 -10.795 -18.419 1.00 94.81 125 GLU A CA 1
ATOM 970 C C . GLU A 1 125 ? 10.622 -10.386 -19.561 1.00 94.81 125 GLU A C 1
ATOM 972 O O . GLU A 1 125 ? 10.464 -9.345 -20.203 1.00 94.81 125 GLU A O 1
ATOM 977 N N . GLN A 1 126 ? 11.649 -11.206 -19.773 1.00 94.81 126 GLN A N 1
ATOM 978 C CA . GLN A 1 126 ? 12.739 -10.942 -20.712 1.00 94.81 126 GLN A CA 1
ATOM 979 C C . GLN A 1 126 ? 12.266 -10.772 -22.161 1.00 94.81 126 GLN A C 1
ATOM 981 O O . GLN A 1 126 ? 12.732 -9.875 -22.857 1.00 94.81 126 GLN A O 1
ATOM 986 N N . ASP A 1 127 ? 11.308 -11.585 -22.589 1.00 93.88 127 ASP A N 1
ATOM 987 C CA . ASP A 1 127 ? 10.738 -11.570 -23.934 1.00 93.88 127 ASP A CA 1
ATOM 988 C C . ASP A 1 127 ? 10.019 -10.255 -24.255 1.00 93.88 127 ASP A C 1
ATOM 990 O O . ASP A 1 127 ? 10.165 -9.724 -25.354 1.00 93.88 127 ASP A O 1
ATOM 994 N N . VAL A 1 128 ? 9.272 -9.700 -23.298 1.00 94.25 128 VAL A N 1
ATOM 995 C CA . VAL A 1 128 ? 8.631 -8.390 -23.462 1.00 94.25 128 VAL A CA 1
ATOM 996 C C . VAL A 1 128 ? 9.679 -7.282 -23.452 1.00 94.25 128 VAL A C 1
ATOM 998 O O . VAL A 1 128 ? 9.610 -6.371 -24.269 1.00 94.25 128 VAL A O 1
ATOM 1001 N N . TRP A 1 129 ? 10.689 -7.357 -22.582 1.00 95.88 129 TRP A N 1
ATOM 1002 C CA . TRP A 1 129 ? 11.784 -6.383 -22.580 1.00 95.88 129 TRP A CA 1
ATOM 1003 C C . TRP A 1 129 ? 12.505 -6.311 -23.930 1.00 95.88 129 TRP A C 1
ATOM 1005 O O . TRP A 1 129 ? 12.711 -5.212 -24.439 1.00 95.88 129 TRP A O 1
ATOM 1015 N N . GLU A 1 130 ? 12.834 -7.453 -24.530 1.00 95.31 130 GLU A N 1
ATOM 1016 C CA . GLU A 1 130 ? 13.533 -7.532 -25.820 1.00 95.31 130 GLU A CA 1
ATOM 1017 C C . GLU A 1 130 ? 12.709 -6.986 -26.997 1.00 95.31 130 GLU A C 1
ATOM 1019 O O . GLU A 1 130 ? 13.287 -6.495 -27.966 1.00 95.31 130 GLU A O 1
ATOM 1024 N N . GLN A 1 131 ? 11.373 -6.999 -26.907 1.00 94.75 131 GLN A N 1
ATOM 1025 C CA . GLN A 1 131 ? 10.496 -6.416 -27.932 1.00 94.75 131 GLN A CA 1
ATOM 1026 C C . GLN A 1 131 ? 10.592 -4.884 -27.997 1.00 94.75 131 GLN A C 1
ATOM 1028 O O . GLN A 1 131 ? 10.544 -4.316 -29.085 1.00 94.75 131 GLN A O 1
ATOM 1033 N N . TYR A 1 132 ? 10.729 -4.214 -26.848 1.00 94.06 132 TYR A N 1
ATOM 1034 C CA . TYR A 1 132 ? 10.773 -2.744 -26.763 1.00 94.06 132 TYR A CA 1
ATOM 1035 C C . TYR A 1 132 ? 12.204 -2.201 -26.669 1.00 94.06 132 TYR A C 1
ATOM 1037 O O . TYR A 1 132 ? 12.488 -1.086 -27.103 1.00 94.06 132 TYR A O 1
ATOM 1045 N N . TYR A 1 133 ? 13.110 -2.990 -26.097 1.00 93.56 133 TYR A N 1
ATOM 1046 C CA . TYR A 1 133 ? 14.517 -2.671 -25.903 1.00 93.56 133 TYR A CA 1
ATOM 1047 C C . TYR A 1 133 ? 15.368 -3.861 -26.368 1.00 93.56 133 TYR A C 1
ATOM 1049 O O . TYR A 1 133 ? 15.724 -4.718 -25.548 1.00 93.56 133 TYR A O 1
ATOM 1057 N N . PRO A 1 134 ? 15.705 -3.923 -27.670 1.00 91.75 134 PRO A N 1
ATOM 1058 C CA . PRO A 1 134 ? 16.597 -4.947 -28.201 1.00 91.75 134 PRO A CA 1
ATOM 1059 C C . PRO A 1 134 ? 17.917 -4.999 -27.423 1.00 91.75 134 PRO A C 1
ATOM 1061 O O . PRO A 1 134 ? 18.383 -3.976 -26.916 1.00 91.75 134 PRO A O 1
ATOM 1064 N N . ASP A 1 135 ? 18.500 -6.193 -27.312 1.00 89.44 135 ASP A N 1
ATOM 1065 C CA . ASP A 1 135 ? 19.754 -6.450 -26.587 1.00 89.44 135 ASP A CA 1
ATOM 1066 C C . ASP A 1 135 ? 19.699 -6.149 -25.072 1.00 89.44 135 ASP A C 1
ATOM 1068 O O . ASP A 1 135 ? 20.720 -5.895 -24.428 1.00 89.44 135 ASP A O 1
ATOM 1072 N N . THR A 1 136 ? 18.507 -6.190 -24.462 1.00 88.88 136 THR A N 1
ATOM 1073 C CA . THR A 1 136 ? 18.375 -6.086 -23.001 1.00 88.88 136 THR A CA 1
ATOM 1074 C C . THR A 1 136 ? 19.050 -7.279 -22.325 1.00 88.88 136 THR A C 1
ATOM 1076 O O . THR A 1 136 ? 18.539 -8.386 -22.365 1.00 88.88 136 THR A O 1
ATOM 1079 N N . GLU A 1 137 ? 20.167 -7.069 -21.627 1.00 87.62 137 GLU A N 1
ATOM 1080 C CA . GLU A 1 137 ? 20.884 -8.158 -20.936 1.00 87.62 137 GLU A CA 1
ATOM 1081 C C . GLU A 1 137 ? 20.066 -8.818 -19.815 1.00 87.62 137 GLU A C 1
ATOM 1083 O O . GLU A 1 137 ? 20.244 -9.998 -19.506 1.00 87.62 137 GLU A O 1
ATOM 1088 N N . ARG A 1 138 ? 19.202 -8.040 -19.151 1.00 89.56 138 ARG A N 1
ATOM 1089 C CA . ARG A 1 138 ? 18.397 -8.516 -18.026 1.00 89.56 138 ARG A CA 1
ATOM 1090 C C . ARG A 1 138 ? 17.137 -7.684 -17.826 1.00 89.56 138 ARG A C 1
ATOM 1092 O O . ARG A 1 138 ? 17.216 -6.480 -17.583 1.00 89.56 138 ARG A O 1
ATOM 1099 N N . ALA A 1 139 ? 15.999 -8.365 -17.785 1.00 90.38 139 ALA A N 1
ATOM 1100 C CA . ALA A 1 139 ? 14.715 -7.801 -17.410 1.00 90.38 139 ALA A CA 1
ATOM 1101 C C . ALA A 1 139 ? 14.698 -7.227 -15.986 1.00 90.38 139 ALA A C 1
ATOM 1103 O O . ALA A 1 139 ? 15.250 -7.792 -15.032 1.00 90.38 139 ALA A O 1
ATOM 1104 N N . ILE A 1 140 ? 14.004 -6.100 -15.837 1.00 91.94 140 ILE A N 1
ATOM 1105 C CA . ILE A 1 140 ? 13.861 -5.381 -14.572 1.00 91.94 140 ILE A CA 1
ATOM 1106 C C . ILE A 1 140 ? 12.378 -5.113 -14.322 1.00 91.94 140 ILE A C 1
ATOM 1108 O O . ILE A 1 140 ? 11.646 -4.694 -15.215 1.00 91.94 140 ILE A O 1
ATOM 1112 N N . VAL A 1 141 ? 11.927 -5.328 -13.087 1.00 91.38 141 VAL A N 1
ATOM 1113 C CA . VAL A 1 141 ? 10.552 -5.016 -12.675 1.00 91.38 141 VAL A CA 1
ATOM 1114 C C . VAL A 1 141 ? 10.389 -3.532 -12.340 1.00 91.38 141 VAL A C 1
ATOM 1116 O O . VAL A 1 141 ? 11.334 -2.863 -11.922 1.00 91.38 141 VAL A O 1
ATOM 1119 N N . ALA A 1 142 ? 9.164 -3.012 -12.438 1.00 89.75 142 ALA A N 1
ATOM 1120 C CA . ALA A 1 142 ? 8.884 -1.597 -12.171 1.00 89.75 142 ALA A CA 1
ATOM 1121 C C . ALA A 1 142 ? 9.250 -1.111 -10.756 1.00 89.75 142 ALA A C 1
ATOM 1123 O O . ALA A 1 142 ? 9.437 0.089 -10.549 1.00 89.75 142 ALA A O 1
ATOM 1124 N N . HIS A 1 143 ? 9.286 -2.004 -9.764 1.00 90.75 143 HIS A N 1
ATOM 1125 C CA . HIS A 1 143 ? 9.327 -1.647 -8.344 1.00 90.75 143 HIS A CA 1
ATOM 1126 C C . HIS A 1 143 ? 8.260 -0.604 -7.971 1.00 90.75 143 HIS A C 1
ATOM 1128 O O . HIS A 1 143 ? 8.522 0.314 -7.201 1.00 90.75 143 HIS A O 1
ATOM 1134 N N . SER A 1 144 ? 7.060 -0.729 -8.536 1.00 94.00 144 SER A N 1
ATOM 1135 C CA . SER A 1 144 ? 5.920 0.141 -8.250 1.00 94.00 144 SER A CA 1
ATOM 1136 C C . SER A 1 144 ? 4.630 -0.575 -8.623 1.00 94.00 144 SER A C 1
ATOM 1138 O O . SER A 1 144 ? 4.462 -0.971 -9.776 1.00 94.00 144 SER A O 1
ATOM 1140 N N . ILE A 1 145 ? 3.701 -0.700 -7.674 1.00 96.62 145 ILE A N 1
ATOM 1141 C CA . ILE A 1 145 ? 2.378 -1.292 -7.915 1.00 96.62 145 ILE A CA 1
ATOM 1142 C C . ILE A 1 145 ? 1.610 -0.523 -8.994 1.00 96.62 145 ILE A C 1
ATOM 1144 O O . ILE A 1 145 ? 0.823 -1.118 -9.721 1.00 96.62 145 ILE A O 1
ATOM 1148 N N . TYR A 1 146 ? 1.858 0.783 -9.132 1.00 97.06 146 TYR A N 1
ATOM 1149 C CA . TYR A 1 146 ? 1.161 1.637 -10.092 1.00 97.06 146 TYR A CA 1
ATOM 1150 C C . TYR A 1 146 ? 1.637 1.371 -11.519 1.00 97.06 146 TYR A C 1
ATOM 1152 O O . TYR A 1 146 ? 0.815 1.120 -12.393 1.00 97.06 146 TYR A O 1
ATOM 1160 N N . PHE A 1 147 ? 2.955 1.347 -11.739 1.00 97.12 147 PHE A N 1
ATOM 1161 C CA . PHE A 1 147 ? 3.521 1.024 -13.052 1.00 97.12 147 PHE A CA 1
ATOM 1162 C C . PHE A 1 147 ? 3.370 -0.454 -13.398 1.00 97.12 147 PHE A C 1
ATOM 1164 O O . PHE A 1 147 ? 3.186 -0.775 -14.564 1.00 97.12 147 PHE A O 1
ATOM 1171 N N . GLN A 1 148 ? 3.379 -1.348 -12.404 1.00 97.25 148 GLN A N 1
ATOM 1172 C CA . GLN A 1 148 ? 3.028 -2.745 -12.636 1.00 97.25 148 GLN A CA 1
ATOM 1173 C C . GLN A 1 148 ? 1.588 -2.867 -13.143 1.00 97.25 148 GLN A C 1
ATOM 1175 O O . GLN A 1 148 ? 1.358 -3.483 -14.175 1.00 97.25 148 GLN A O 1
ATOM 1180 N N . THR A 1 149 ? 0.632 -2.236 -12.456 1.00 97.75 149 THR A N 1
ATOM 1181 C CA . THR A 1 149 ? -0.778 -2.263 -12.872 1.00 97.75 149 THR A CA 1
ATOM 1182 C C . THR A 1 149 ? -0.961 -1.628 -14.249 1.00 97.75 149 THR A C 1
ATOM 1184 O O . THR A 1 149 ? -1.699 -2.169 -15.063 1.00 97.75 149 THR A O 1
ATOM 1187 N N . LEU A 1 150 ? -0.269 -0.517 -14.529 1.00 98.12 150 LEU A N 1
ATOM 1188 C CA . LEU A 1 150 ? -0.302 0.146 -15.834 1.00 98.12 150 LEU A CA 1
ATOM 1189 C C . LEU A 1 150 ? 0.189 -0.776 -16.953 1.00 98.12 150 LEU A C 1
ATOM 1191 O O . LEU A 1 150 ? -0.501 -0.926 -17.954 1.00 98.12 150 LEU A O 1
ATOM 1195 N N . ALA A 1 151 ? 1.347 -1.408 -16.764 1.00 97.56 151 ALA A N 1
ATOM 1196 C CA . ALA A 1 151 ? 1.936 -2.295 -17.758 1.00 97.56 151 ALA A CA 1
ATOM 1197 C C . ALA A 1 151 ? 1.059 -3.533 -17.993 1.00 97.56 151 ALA A C 1
ATOM 1199 O O . ALA A 1 151 ? 0.754 -3.869 -19.130 1.00 97.56 151 ALA A O 1
ATOM 1200 N N . GLU A 1 152 ? 0.619 -4.188 -16.914 1.00 97.50 152 GLU A N 1
ATOM 1201 C CA . GLU A 1 152 ? -0.069 -5.479 -16.995 1.00 97.50 152 GLU A CA 1
ATOM 1202 C C . GLU A 1 152 ? -1.561 -5.361 -17.332 1.00 97.50 152 GLU A C 1
ATOM 1204 O O . GLU A 1 152 ? -2.117 -6.303 -17.885 1.00 97.50 152 GLU A O 1
ATOM 1209 N N . HIS A 1 153 ? -2.213 -4.243 -16.991 1.00 97.62 153 HIS A N 1
ATOM 1210 C CA . HIS A 1 153 ? -3.673 -4.088 -17.095 1.00 97.62 153 HIS A CA 1
ATOM 1211 C C . HIS A 1 153 ? -4.126 -2.802 -17.813 1.00 97.62 153 HIS A C 1
ATOM 1213 O O . HIS A 1 153 ? -5.326 -2.526 -17.872 1.00 97.62 153 HIS A O 1
ATOM 1219 N N . GLY A 1 154 ? -3.202 -1.986 -18.328 1.00 97.75 154 GLY A N 1
ATOM 1220 C CA . GLY A 1 154 ? -3.515 -0.754 -19.052 1.00 97.75 154 GLY A CA 1
ATOM 1221 C C . GLY A 1 154 ? -4.163 0.334 -18.187 1.00 97.75 154 GLY A C 1
ATOM 1222 O O . GLY A 1 154 ? -4.226 0.265 -16.954 1.00 97.75 154 GLY A O 1
ATOM 1223 N N . PHE A 1 155 ? -4.682 1.374 -18.839 1.00 97.94 155 PHE A N 1
ATOM 1224 C CA . PHE A 1 155 ? -5.302 2.516 -18.159 1.00 97.94 155 PHE A CA 1
ATOM 1225 C C . PHE A 1 155 ? -6.623 2.147 -17.476 1.00 97.94 155 PHE A C 1
ATOM 1227 O O . PHE A 1 155 ? -6.932 2.679 -16.406 1.00 97.94 155 PHE A O 1
ATOM 1234 N N . VAL A 1 156 ? -7.391 1.214 -18.051 1.00 97.88 156 VAL A N 1
ATOM 1235 C CA . VAL A 1 156 ? -8.638 0.728 -17.436 1.00 97.88 156 VAL A CA 1
ATOM 1236 C C . VAL A 1 156 ? -8.332 -0.038 -16.152 1.00 97.88 156 VAL A C 1
ATOM 1238 O O . VAL A 1 156 ? -8.967 0.219 -15.127 1.00 97.88 156 VAL A O 1
ATOM 1241 N N . GLY A 1 157 ? -7.317 -0.907 -16.163 1.00 97.12 157 GLY A N 1
ATOM 1242 C CA . GLY A 1 157 ? -6.846 -1.602 -14.968 1.00 97.12 157 GLY A CA 1
ATOM 1243 C C . GLY A 1 157 ? -6.402 -0.649 -13.861 1.00 97.12 157 GLY A C 1
ATOM 1244 O O . GLY A 1 157 ? -6.817 -0.806 -12.712 1.00 97.12 157 GLY A O 1
ATOM 1245 N N . VAL A 1 158 ? -5.640 0.396 -14.203 1.00 97.62 158 VAL A N 1
ATOM 1246 C CA . VAL A 1 158 ? -5.260 1.456 -13.250 1.00 97.62 158 VAL A CA 1
ATOM 1247 C C . VAL A 1 158 ? -6.491 2.162 -12.682 1.00 97.62 158 VAL A C 1
ATOM 1249 O O . VAL A 1 158 ? -6.555 2.390 -11.473 1.00 97.62 158 VAL A O 1
ATOM 1252 N N . GLY A 1 159 ? -7.488 2.470 -13.516 1.00 98.06 159 GLY A N 1
ATOM 1253 C CA . GLY A 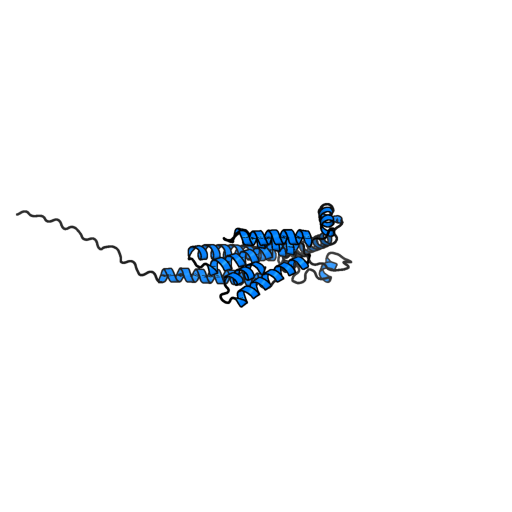1 159 ? -8.748 3.071 -13.079 1.00 98.06 159 GLY A CA 1
ATOM 1254 C C . GLY A 1 159 ? -9.498 2.199 -12.069 1.00 98.06 159 GLY A C 1
ATOM 1255 O O . GLY A 1 159 ? -9.895 2.684 -11.008 1.00 98.06 159 GLY A O 1
ATOM 1256 N N . ILE A 1 160 ? -9.632 0.900 -12.351 1.00 97.62 160 ILE A N 1
ATOM 1257 C CA . ILE A 1 160 ? -10.268 -0.071 -11.448 1.00 97.62 160 ILE A CA 1
ATOM 1258 C C . ILE A 1 160 ? -9.469 -0.204 -10.148 1.00 97.62 160 ILE A C 1
ATOM 1260 O O . ILE A 1 160 ? -10.043 -0.153 -9.059 1.00 97.62 160 ILE A O 1
ATOM 1264 N N . PHE A 1 161 ? -8.145 -0.325 -10.236 1.00 97.56 161 PHE A N 1
ATOM 1265 C CA . PHE A 1 161 ? -7.271 -0.449 -9.074 1.00 97.56 161 PHE A CA 1
ATOM 1266 C C . PHE A 1 161 ? -7.340 0.792 -8.172 1.00 97.56 161 PHE A C 1
ATOM 1268 O O . PHE A 1 161 ? -7.523 0.677 -6.957 1.00 97.56 161 PHE A O 1
ATOM 1275 N N . ALA A 1 162 ? -7.287 1.991 -8.758 1.00 98.00 162 ALA A N 1
ATOM 1276 C CA . ALA A 1 162 ? -7.451 3.249 -8.036 1.00 98.00 162 ALA A CA 1
ATOM 1277 C C . ALA A 1 162 ? -8.843 3.356 -7.396 1.00 98.00 162 ALA A C 1
ATOM 1279 O O . ALA A 1 162 ? -8.955 3.716 -6.220 1.00 98.00 162 ALA A O 1
ATOM 1280 N N . ALA A 1 163 ? -9.901 2.985 -8.123 1.00 98.19 163 ALA A N 1
ATOM 1281 C CA . ALA A 1 163 ? -11.256 2.943 -7.585 1.00 98.19 163 ALA A CA 1
ATOM 1282 C C . ALA A 1 163 ? -11.357 1.985 -6.389 1.00 98.19 163 ALA A C 1
ATOM 1284 O O . ALA A 1 163 ? -11.971 2.337 -5.382 1.00 98.19 163 ALA A O 1
ATOM 1285 N N . LEU A 1 164 ? -10.702 0.821 -6.444 1.00 97.75 164 LEU A N 1
ATOM 1286 C CA . LEU A 1 164 ? -10.680 -0.156 -5.357 1.00 97.75 164 LEU A CA 1
ATOM 1287 C C . LEU A 1 164 ? -9.974 0.393 -4.109 1.00 97.75 164 LEU A C 1
ATOM 1289 O O . LEU A 1 164 ? -10.500 0.275 -2.998 1.00 97.75 164 LEU A O 1
ATOM 1293 N N . LEU A 1 165 ? -8.820 1.047 -4.281 1.00 97.81 165 LEU A N 1
ATOM 1294 C CA . LEU A 1 165 ? -8.089 1.719 -3.199 1.00 97.81 165 LEU A CA 1
ATOM 1295 C C . LEU A 1 165 ? -8.943 2.815 -2.543 1.00 97.81 165 LEU A C 1
ATOM 1297 O O . LEU A 1 165 ? -9.101 2.841 -1.317 1.00 97.81 165 LEU A O 1
ATOM 1301 N N . ILE A 1 166 ? -9.540 3.694 -3.352 1.00 98.19 166 ILE A N 1
ATOM 1302 C CA . ILE A 1 166 ? -10.357 4.821 -2.886 1.00 98.19 166 ILE A CA 1
ATOM 1303 C C . ILE A 1 166 ? -11.630 4.317 -2.198 1.00 98.19 166 ILE A C 1
ATOM 1305 O O . ILE A 1 166 ? -11.931 4.734 -1.076 1.00 98.19 166 ILE A O 1
ATOM 1309 N N . ALA A 1 167 ? -12.364 3.397 -2.826 1.00 98.12 167 ALA A N 1
ATOM 1310 C CA . ALA A 1 167 ? -13.594 2.836 -2.278 1.00 98.12 167 ALA A CA 1
ATOM 1311 C C . ALA A 1 167 ? -13.333 2.123 -0.948 1.00 98.12 167 ALA A C 1
ATOM 1313 O O . ALA A 1 167 ? -14.076 2.333 0.013 1.00 98.12 167 ALA A O 1
ATOM 1314 N N . THR A 1 168 ? -12.240 1.362 -0.846 1.00 98.38 168 THR A N 1
ATOM 1315 C CA . THR A 1 168 ? -11.847 0.687 0.397 1.00 98.38 168 THR A CA 1
ATOM 1316 C C . THR A 1 168 ? -11.499 1.694 1.488 1.00 98.38 168 THR A C 1
ATOM 1318 O O . THR A 1 168 ? -11.996 1.579 2.610 1.00 98.38 168 THR A O 1
ATOM 1321 N N . TYR A 1 169 ? -10.706 2.722 1.173 1.00 97.81 169 TYR A N 1
ATOM 1322 C CA . TYR A 1 169 ? -10.332 3.758 2.136 1.00 97.81 169 TYR A CA 1
ATOM 1323 C C . TYR A 1 169 ? -11.551 4.526 2.670 1.00 97.81 169 TYR A C 1
ATOM 1325 O O . TYR A 1 169 ? -11.692 4.717 3.887 1.00 97.81 169 TYR A O 1
ATOM 1333 N N . LEU A 1 170 ? -12.441 4.955 1.769 1.00 97.88 170 LEU A N 1
ATOM 1334 C CA . LEU A 1 170 ? -13.667 5.676 2.109 1.00 97.88 170 LEU A CA 1
ATOM 1335 C C . LEU A 1 170 ? -14.666 4.778 2.844 1.00 97.88 170 LEU A C 1
ATOM 1337 O O . LEU A 1 170 ? -15.271 5.228 3.815 1.00 97.88 170 LEU A O 1
ATOM 1341 N N . GLY A 1 171 ? -14.800 3.515 2.438 1.00 97.56 171 GLY A N 1
ATOM 1342 C CA . GLY A 1 171 ? -15.609 2.504 3.117 1.00 97.56 171 GLY A CA 1
ATOM 1343 C C . GLY A 1 171 ? -15.185 2.342 4.572 1.00 97.56 171 GLY A C 1
ATOM 1344 O O . GLY A 1 171 ? -15.977 2.593 5.480 1.00 97.56 171 GLY A O 1
ATOM 1345 N N . LEU A 1 172 ? -13.899 2.083 4.817 1.00 97.19 172 LEU A N 1
ATOM 1346 C CA . LEU A 1 172 ? -13.357 1.987 6.174 1.00 97.19 172 LEU A CA 1
ATOM 1347 C C . LEU A 1 172 ? -13.505 3.300 6.966 1.00 97.19 172 LEU A C 1
ATOM 1349 O O . LEU A 1 172 ? -13.707 3.267 8.180 1.00 97.19 172 LEU A O 1
ATOM 1353 N N . ARG A 1 173 ? -13.452 4.468 6.303 1.00 95.88 173 ARG A N 1
ATOM 1354 C CA . ARG A 1 173 ? -13.681 5.772 6.957 1.00 95.88 173 ARG A CA 1
ATOM 1355 C C . ARG A 1 173 ? -15.115 5.884 7.457 1.00 95.88 173 ARG A C 1
ATOM 1357 O O . ARG A 1 173 ? -15.325 6.335 8.583 1.00 95.88 173 ARG A O 1
ATOM 1364 N N . ARG A 1 174 ? -16.083 5.483 6.629 1.00 95.94 174 ARG A N 1
ATOM 1365 C CA . ARG A 1 174 ? -17.509 5.462 6.979 1.00 95.94 174 ARG A CA 1
ATOM 1366 C C . ARG A 1 174 ? -17.775 4.471 8.106 1.00 95.94 174 ARG A C 1
ATOM 1368 O O . ARG A 1 174 ? -18.402 4.859 9.087 1.00 95.94 174 ARG A O 1
ATOM 1375 N N . VAL A 1 175 ? -17.234 3.253 8.001 1.00 95.81 175 VAL A N 1
ATOM 1376 C CA . VAL A 1 175 ? -17.343 2.216 9.041 1.00 95.81 175 VAL A CA 1
ATOM 1377 C C . VAL A 1 175 ? -16.833 2.746 10.369 1.00 95.81 175 VAL A C 1
ATOM 1379 O O . VAL A 1 175 ? -17.550 2.716 11.361 1.00 95.81 175 VAL A O 1
ATOM 1382 N N . ARG A 1 176 ? -15.619 3.304 10.384 1.00 94.12 176 ARG A N 1
ATOM 1383 C CA . ARG A 1 176 ? -15.031 3.857 11.600 1.00 94.12 176 ARG A CA 1
ATOM 1384 C C . ARG A 1 176 ? -15.895 4.952 12.213 1.00 94.12 176 ARG A C 1
ATOM 1386 O O . ARG A 1 176 ? -16.058 4.959 13.428 1.00 94.12 176 ARG A O 1
ATOM 1393 N N . LYS A 1 177 ? -16.398 5.886 11.400 1.00 93.75 177 LYS A N 1
ATOM 1394 C CA . LYS A 1 177 ? -17.225 6.996 11.885 1.00 93.75 177 LYS A CA 1
ATOM 1395 C C . LYS A 1 177 ? -18.494 6.463 12.556 1.00 93.75 177 LYS A C 1
ATOM 1397 O O . LYS A 1 177 ? -18.688 6.722 13.735 1.00 93.75 177 LYS A O 1
ATOM 1402 N N . ARG A 1 178 ? -19.270 5.642 11.842 1.00 94.12 178 ARG A N 1
ATOM 1403 C CA . ARG A 1 178 ? -20.527 5.069 12.349 1.00 94.12 178 ARG A CA 1
ATOM 1404 C C . ARG A 1 178 ? -20.314 4.196 13.581 1.00 94.12 178 ARG A C 1
ATOM 1406 O O . ARG A 1 178 ? -20.988 4.388 14.578 1.00 94.12 178 ARG A O 1
ATOM 1413 N N . ALA A 1 179 ? -19.313 3.318 13.552 1.00 92.75 179 ALA A N 1
ATOM 1414 C CA . ALA A 1 179 ? -18.968 2.479 14.697 1.00 92.75 179 ALA A CA 1
ATOM 1415 C C . ALA A 1 179 ? -18.512 3.291 15.923 1.00 92.75 179 ALA A C 1
ATOM 1417 O O . ALA A 1 179 ? -18.635 2.818 17.044 1.00 92.75 179 ALA A O 1
ATOM 1418 N N . THR A 1 180 ? -17.967 4.499 15.728 1.00 90.56 180 THR A N 1
ATOM 1419 C CA . THR A 1 180 ? -17.643 5.402 16.846 1.00 90.56 180 THR A CA 1
ATOM 1420 C C . THR A 1 180 ? -18.908 6.045 17.417 1.00 90.56 180 THR A C 1
ATOM 1422 O O . THR A 1 180 ? -19.010 6.196 18.627 1.00 90.56 180 THR A O 1
ATOM 1425 N N . GLU A 1 181 ? -19.856 6.425 16.557 1.00 90.81 181 GLU A N 1
ATOM 1426 C CA . GLU A 1 181 ? -21.137 7.033 16.947 1.00 90.81 181 GLU A CA 1
ATOM 1427 C C . GLU A 1 181 ? -22.053 6.031 17.669 1.00 90.81 181 GLU A C 1
ATOM 1429 O O . GLU A 1 181 ? -22.745 6.409 18.605 1.00 90.81 181 GLU A O 1
ATOM 1434 N N . SER A 1 182 ? -22.004 4.752 17.289 1.00 89.31 182 SER A N 1
ATOM 1435 C CA . SER A 1 182 ? -22.780 3.659 17.892 1.00 89.31 182 SER A CA 1
ATOM 1436 C C . SER A 1 182 ? -22.038 2.909 19.014 1.00 89.31 182 SER A C 1
ATOM 1438 O O . SER A 1 182 ? -22.351 1.753 19.283 1.00 89.31 182 SER A O 1
ATOM 1440 N N . ASP A 1 183 ? -20.978 3.498 19.576 1.00 88.00 183 ASP A N 1
ATOM 1441 C CA . ASP A 1 183 ? -20.115 2.936 20.636 1.00 88.00 183 ASP A CA 1
ATOM 1442 C C . ASP A 1 183 ? -19.530 1.522 20.373 1.00 88.00 183 ASP A C 1
ATOM 1444 O O . ASP A 1 183 ? -19.056 0.815 21.264 1.00 88.00 183 ASP A O 1
ATOM 1448 N N . GLN A 1 184 ? -19.453 1.103 19.108 1.00 89.38 184 GLN A N 1
ATOM 1449 C CA . GLN A 1 184 ? -18.820 -0.147 18.679 1.00 89.38 184 GLN A CA 1
ATOM 1450 C C . GLN A 1 184 ? -17.295 0.020 18.572 1.00 89.38 184 GLN A C 1
ATOM 1452 O O . GLN A 1 184 ? -16.680 -0.079 17.503 1.00 89.38 184 GLN A O 1
ATOM 1457 N N . THR A 1 185 ? -16.654 0.259 19.717 1.00 89.44 185 THR A N 1
ATOM 1458 C CA . THR A 1 185 ? -15.230 0.621 19.818 1.00 89.44 185 THR A CA 1
ATOM 1459 C C . THR A 1 185 ? -14.291 -0.384 19.132 1.00 89.44 185 THR A C 1
ATOM 1461 O O . THR A 1 185 ? -13.310 0.013 18.495 1.00 89.44 185 THR A O 1
ATOM 1464 N N . MET A 1 186 ? -14.567 -1.690 19.216 1.00 90.69 186 MET A N 1
ATOM 1465 C CA . MET A 1 186 ? -13.736 -2.711 18.560 1.00 90.69 186 MET A CA 1
ATOM 1466 C C . MET A 1 186 ? -13.771 -2.577 17.033 1.00 90.69 186 MET A C 1
ATOM 1468 O O . MET A 1 186 ? -12.716 -2.568 16.396 1.00 90.69 186 MET A O 1
ATOM 1472 N N . LEU A 1 187 ? -14.963 -2.402 16.458 1.00 92.25 187 LEU A N 1
ATOM 1473 C CA . LEU A 1 187 ? -15.155 -2.252 15.018 1.00 92.25 187 LEU A CA 1
ATOM 1474 C C . LEU A 1 187 ? -14.523 -0.950 14.507 1.00 92.25 187 LEU A C 1
ATOM 1476 O O . LEU A 1 187 ? -13.820 -0.956 13.495 1.00 92.25 187 LEU A O 1
ATOM 1480 N N . ALA A 1 188 ? -14.685 0.150 15.250 1.00 92.56 188 ALA A N 1
ATOM 1481 C CA . ALA A 1 188 ? -14.052 1.430 14.938 1.00 92.56 188 ALA A CA 1
ATOM 1482 C C . ALA A 1 188 ? -12.514 1.338 14.932 1.00 92.56 188 ALA A C 1
ATOM 1484 O O . ALA A 1 188 ? -11.850 1.881 14.040 1.00 92.56 188 ALA A O 1
ATOM 1485 N N . ASN A 1 189 ? -11.936 0.627 15.906 1.00 91.69 189 ASN A N 1
ATOM 1486 C CA . ASN A 1 189 ? -10.492 0.429 16.005 1.00 91.69 189 ASN A CA 1
ATOM 1487 C C . ASN A 1 189 ? -9.949 -0.473 14.890 1.00 91.69 189 ASN A C 1
ATOM 1489 O O . ASN A 1 189 ? -8.914 -0.142 14.307 1.00 91.69 189 ASN A O 1
ATOM 1493 N N . LEU A 1 190 ? -10.648 -1.565 14.558 1.00 94.75 190 LEU A N 1
ATOM 1494 C CA . LEU A 1 190 ? -10.277 -2.435 13.442 1.00 94.75 190 LEU A CA 1
ATOM 1495 C C . LEU A 1 190 ? -10.321 -1.665 12.119 1.00 94.75 190 LEU A C 1
ATOM 1497 O O . LEU A 1 190 ? -9.346 -1.681 11.371 1.00 94.75 190 LEU A O 1
ATOM 1501 N N . ALA A 1 191 ? -11.394 -0.906 11.873 1.00 95.56 191 ALA A N 1
ATOM 1502 C CA . ALA A 1 191 ? -11.522 -0.065 10.686 1.00 95.56 191 ALA A CA 1
ATOM 1503 C C . ALA A 1 191 ? -10.335 0.902 10.560 1.00 95.56 191 ALA A C 1
ATOM 1505 O O . ALA A 1 191 ? -9.716 1.010 9.503 1.00 95.56 191 ALA A O 1
ATOM 1506 N N . GLY A 1 192 ? -9.963 1.567 11.660 1.00 93.56 192 GLY A N 1
ATOM 1507 C CA . GLY A 1 192 ? -8.807 2.462 11.701 1.00 93.56 192 GLY A CA 1
ATOM 1508 C C . GLY A 1 192 ? -7.471 1.762 11.428 1.00 93.56 192 GLY A C 1
ATOM 1509 O O . GLY A 1 192 ? -6.629 2.324 10.725 1.00 93.56 192 GLY A O 1
ATOM 1510 N N . ALA A 1 193 ? -7.278 0.545 11.941 1.00 94.19 193 ALA A N 1
ATOM 1511 C CA . ALA A 1 193 ? -6.088 -0.259 11.673 1.00 94.19 193 ALA A CA 1
ATOM 1512 C C . ALA A 1 193 ? -6.004 -0.676 10.198 1.00 94.19 193 ALA A C 1
ATOM 1514 O O . ALA A 1 193 ? -4.951 -0.534 9.574 1.00 94.19 193 ALA A O 1
ATOM 1515 N N . LEU A 1 194 ? -7.113 -1.115 9.603 1.00 96.75 194 LEU A N 1
ATOM 1516 C CA . LEU A 1 194 ? -7.170 -1.463 8.184 1.00 96.75 194 LEU A CA 1
ATOM 1517 C C . LEU A 1 194 ? -6.926 -0.244 7.282 1.00 96.75 194 LEU A C 1
ATOM 1519 O O . LEU A 1 194 ? -6.201 -0.359 6.297 1.00 96.75 194 LEU A O 1
ATOM 1523 N N . GLN A 1 195 ? -7.409 0.949 7.656 1.00 95.62 195 GLN A N 1
ATOM 1524 C CA . GLN A 1 195 ? -7.077 2.187 6.932 1.00 95.62 195 GLN A CA 1
ATOM 1525 C C . GLN A 1 195 ? -5.580 2.481 6.956 1.00 95.62 195 GLN A C 1
ATOM 1527 O O . GLN A 1 195 ? -4.998 2.775 5.917 1.00 95.62 195 GLN A O 1
ATOM 1532 N N . ALA A 1 196 ? -4.951 2.393 8.130 1.00 93.44 196 ALA A N 1
ATOM 1533 C CA . ALA A 1 196 ? -3.510 2.590 8.262 1.00 93.44 196 ALA A CA 1
ATOM 1534 C C . ALA A 1 196 ? -2.727 1.55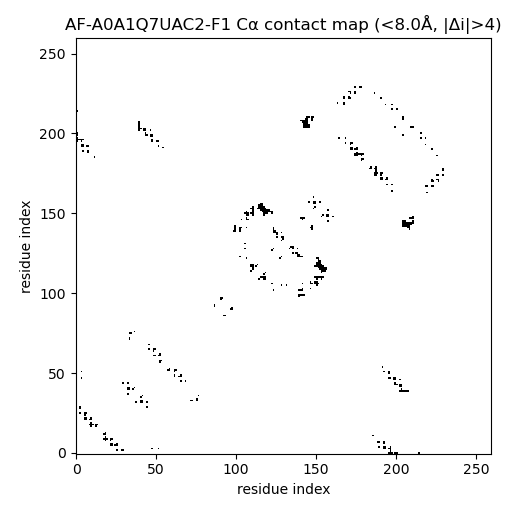0 7.443 1.00 93.44 196 ALA A C 1
ATOM 1536 O O . ALA A 1 196 ? -1.713 1.869 6.826 1.00 93.44 196 ALA A O 1
ATOM 1537 N N . SER A 1 197 ? -3.228 0.313 7.404 1.00 95.25 197 SER A N 1
ATOM 1538 C CA . SER A 1 197 ? -2.643 -0.787 6.633 1.00 95.25 197 SER A CA 1
ATOM 1539 C C . SER A 1 197 ? -2.696 -0.507 5.132 1.00 95.25 197 SER A C 1
ATOM 1541 O O . SER A 1 197 ? -1.688 -0.698 4.452 1.00 95.25 197 SER A O 1
ATOM 1543 N N . LEU A 1 198 ? -3.832 0.002 4.642 1.00 96.62 198 LEU A N 1
ATOM 1544 C CA . LEU A 1 198 ? -4.038 0.400 3.250 1.00 96.62 198 LEU A CA 1
ATOM 1545 C C . LEU A 1 198 ? -3.162 1.596 2.857 1.00 96.62 198 LEU A C 1
ATOM 1547 O O . LEU A 1 198 ? -2.551 1.584 1.796 1.00 96.62 198 LEU A O 1
ATOM 1551 N N . VAL A 1 199 ? -3.025 2.602 3.726 1.00 94.88 199 VAL A N 1
ATOM 1552 C CA . VAL A 1 199 ? -2.092 3.722 3.496 1.00 94.88 199 VAL A CA 1
ATOM 1553 C C . VAL A 1 199 ? -0.653 3.220 3.399 1.00 94.88 199 VAL A C 1
ATOM 1555 O O . VAL A 1 199 ? 0.075 3.605 2.488 1.00 94.88 199 VAL A O 1
ATOM 1558 N N . GLY A 1 200 ? -0.260 2.302 4.285 1.00 92.88 200 GLY A N 1
ATOM 1559 C CA . GLY A 1 200 ? 1.046 1.655 4.209 1.00 92.88 200 GLY A CA 1
ATOM 1560 C C . GLY A 1 200 ? 1.263 0.893 2.903 1.00 92.88 200 GLY A C 1
ATOM 1561 O O . GLY A 1 200 ? 2.363 0.939 2.367 1.00 92.88 200 GLY A O 1
ATOM 1562 N N . TYR A 1 201 ? 0.232 0.221 2.380 1.00 95.38 201 TYR A N 1
ATOM 1563 C CA . TYR A 1 201 ? 0.283 -0.442 1.073 1.00 95.38 201 TYR A CA 1
ATOM 1564 C C . TYR A 1 201 ? 0.484 0.552 -0.070 1.00 95.38 201 TYR A C 1
ATOM 1566 O O . TYR A 1 201 ? 1.388 0.363 -0.870 1.00 95.38 201 TYR A O 1
ATOM 1574 N N . MET A 1 202 ? -0.295 1.636 -0.109 1.00 94.88 202 MET A N 1
ATOM 1575 C CA . MET A 1 202 ? -0.200 2.646 -1.169 1.00 94.88 202 MET A CA 1
ATOM 1576 C C . MET A 1 202 ? 1.173 3.331 -1.201 1.00 94.88 202 MET A C 1
ATOM 1578 O O . MET A 1 202 ? 1.720 3.574 -2.276 1.00 94.88 202 MET A O 1
ATOM 1582 N N . VAL A 1 203 ? 1.748 3.629 -0.031 1.00 90.88 203 VAL A N 1
ATOM 1583 C CA . VAL A 1 203 ? 3.051 4.304 0.058 1.00 90.88 203 VAL A CA 1
ATOM 1584 C C . VAL A 1 203 ? 4.208 3.341 -0.170 1.00 90.88 203 VAL A C 1
ATOM 1586 O O . VAL A 1 203 ? 5.060 3.607 -1.011 1.00 90.88 203 VAL A O 1
ATOM 1589 N N . ALA A 1 204 ? 4.255 2.212 0.544 1.00 90.19 204 ALA A N 1
ATOM 1590 C CA . ALA A 1 204 ? 5.334 1.242 0.357 1.00 90.19 204 ALA A CA 1
ATOM 1591 C C . ALA A 1 204 ? 5.270 0.598 -1.037 1.00 90.19 204 ALA A C 1
ATOM 1593 O O . ALA A 1 204 ? 6.303 0.357 -1.651 1.00 90.19 204 ALA A O 1
ATOM 1594 N N . GLY A 1 205 ? 4.064 0.374 -1.562 1.00 91.56 205 GLY A N 1
ATOM 1595 C CA . GLY A 1 205 ? 3.823 -0.173 -2.893 1.00 91.56 205 GLY A CA 1
ATOM 1596 C C . GLY A 1 205 ? 4.313 0.724 -4.027 1.00 91.56 205 GLY A C 1
ATOM 1597 O O . GLY A 1 205 ? 4.615 0.214 -5.096 1.00 91.56 205 GLY A O 1
ATOM 1598 N N . ALA A 1 206 ? 4.522 2.025 -3.799 1.00 90.25 206 ALA A N 1
ATOM 1599 C CA . ALA A 1 206 ? 5.214 2.881 -4.767 1.00 90.25 206 ALA A CA 1
ATOM 1600 C C . ALA A 1 206 ? 6.670 2.438 -5.035 1.00 90.25 206 ALA A C 1
ATOM 1602 O O . ALA A 1 206 ? 7.271 2.881 -6.008 1.00 90.25 206 ALA A O 1
ATOM 1603 N N . PHE A 1 207 ? 7.226 1.577 -4.170 1.00 86.06 207 PHE A N 1
ATOM 1604 C CA . PHE A 1 207 ? 8.590 1.046 -4.231 1.00 86.06 207 PHE A CA 1
ATOM 1605 C C . PHE A 1 207 ? 8.646 -0.485 -4.411 1.00 8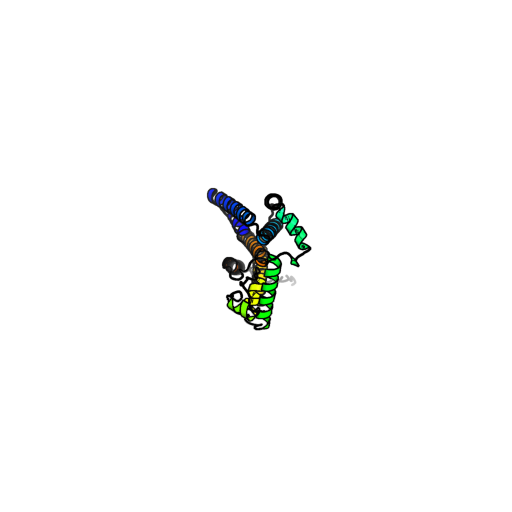6.06 207 PHE A C 1
ATOM 1607 O O . PHE A 1 207 ? 9.729 -1.071 -4.346 1.00 86.06 207 PHE A O 1
ATOM 1614 N N . LEU A 1 208 ? 7.502 -1.160 -4.590 1.00 88.44 208 LEU A N 1
ATOM 1615 C CA . LEU A 1 208 ? 7.415 -2.614 -4.755 1.00 88.44 208 LEU A CA 1
ATOM 1616 C C . LEU A 1 208 ? 6.479 -2.980 -5.913 1.00 88.44 208 LEU A C 1
ATOM 1618 O O . LEU A 1 208 ? 5.399 -2.418 -6.030 1.00 88.44 208 LEU A O 1
ATOM 1622 N N . SER A 1 209 ? 6.848 -3.976 -6.719 1.00 89.50 209 SER A N 1
ATOM 1623 C CA . SER A 1 209 ? 5.958 -4.583 -7.725 1.00 89.50 209 SER A CA 1
ATOM 1624 C C . SER A 1 209 ? 5.219 -5.772 -7.114 1.00 89.50 209 SER A C 1
ATOM 1626 O O . SER A 1 209 ? 5.683 -6.906 -7.198 1.00 89.50 209 SER A O 1
ATOM 1628 N N . ARG A 1 210 ? 4.128 -5.483 -6.400 1.00 91.06 210 ARG A N 1
ATOM 1629 C CA . ARG A 1 210 ? 3.257 -6.468 -5.736 1.00 91.06 210 ARG A CA 1
ATOM 1630 C C . ARG A 1 210 ? 1.784 -6.042 -5.796 1.00 91.06 210 ARG A C 1
ATOM 1632 O O . ARG A 1 210 ? 1.118 -5.977 -4.765 1.00 91.06 210 ARG A O 1
ATOM 1639 N N . ALA A 1 211 ? 1.294 -5.669 -6.980 1.00 92.31 211 ALA A N 1
ATOM 1640 C CA . ALA A 1 211 ? -0.111 -5.274 -7.173 1.00 92.31 211 ALA A CA 1
ATOM 1641 C C . ALA A 1 211 ? -1.104 -6.437 -6.929 1.00 92.31 211 ALA A C 1
ATOM 1643 O O . ALA A 1 211 ? -2.268 -6.229 -6.582 1.00 92.31 211 ALA A O 1
ATOM 1644 N N . ASP A 1 212 ? -0.610 -7.664 -7.057 1.00 90.19 212 ASP A N 1
ATOM 1645 C CA . ASP A 1 212 ? -1.262 -8.957 -6.847 1.00 90.19 212 ASP A CA 1
ATOM 1646 C C . ASP A 1 212 ? -1.225 -9.440 -5.383 1.00 90.19 212 ASP A C 1
ATOM 1648 O O . ASP A 1 212 ? -1.615 -10.566 -5.083 1.00 90.19 212 ASP A O 1
ATOM 1652 N N . PHE A 1 213 ? -0.766 -8.606 -4.445 1.00 92.69 213 PHE A N 1
ATOM 1653 C CA . PHE A 1 213 ? -0.603 -9.016 -3.053 1.00 92.69 213 PHE A CA 1
ATOM 1654 C C . PHE A 1 213 ? -1.943 -9.350 -2.376 1.00 92.69 213 PHE A C 1
ATOM 1656 O O . PHE A 1 213 ? -2.783 -8.482 -2.132 1.00 92.69 213 PHE A O 1
ATOM 1663 N N . ASP A 1 214 ? -2.116 -10.616 -2.007 1.00 92.94 214 ASP A N 1
ATOM 1664 C CA . ASP A 1 214 ? -3.310 -11.205 -1.385 1.00 92.94 214 ASP A CA 1
ATOM 1665 C C . ASP A 1 214 ? -3.837 -10.442 -0.155 1.00 92.94 214 ASP A C 1
ATOM 1667 O O . ASP A 1 214 ? -5.050 -10.260 0.020 1.00 92.94 214 ASP A O 1
ATOM 1671 N N . LEU A 1 215 ? -2.941 -9.932 0.693 1.00 92.94 215 LEU A N 1
ATOM 1672 C CA . LEU A 1 215 ? -3.320 -9.188 1.890 1.00 92.94 215 LEU A CA 1
ATOM 1673 C C . LEU A 1 215 ? -4.050 -7.882 1.549 1.00 92.94 215 LEU A C 1
ATOM 1675 O O . LEU A 1 215 ? -4.928 -7.467 2.306 1.00 92.94 215 LEU A O 1
ATOM 1679 N N . PHE A 1 216 ? -3.735 -7.232 0.423 1.00 95.62 216 PHE A N 1
ATOM 1680 C CA . PHE A 1 216 ? -4.483 -6.056 -0.026 1.00 95.62 216 PHE A CA 1
ATOM 1681 C C . PHE A 1 216 ? -5.943 -6.424 -0.317 1.00 95.62 216 PHE A C 1
ATOM 1683 O O . PHE A 1 216 ? -6.848 -5.810 0.253 1.00 95.62 216 PHE A O 1
ATOM 1690 N N . TYR A 1 217 ? -6.181 -7.475 -1.101 1.00 96.38 217 TYR A N 1
ATOM 1691 C CA . TYR A 1 217 ? -7.533 -7.949 -1.413 1.00 96.38 217 TYR A CA 1
ATOM 1692 C C . TYR A 1 217 ? -8.280 -8.453 -0.172 1.00 96.38 217 TYR A C 1
ATOM 1694 O O . TYR A 1 217 ? -9.482 -8.228 -0.032 1.00 96.38 217 TYR A O 1
ATOM 1702 N N . SER A 1 218 ? 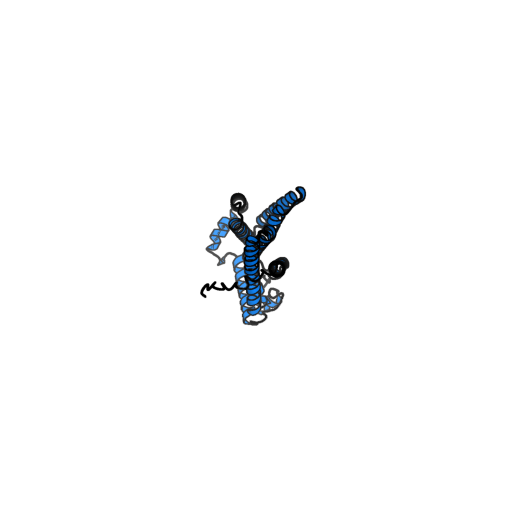-7.566 -9.021 0.802 1.00 96.50 218 SER A N 1
ATOM 1703 C CA . SER A 1 218 ? -8.140 -9.358 2.110 1.00 96.50 218 SER A CA 1
ATOM 1704 C C . SER A 1 218 ? -8.653 -8.116 2.854 1.00 96.50 218 SER A C 1
ATOM 1706 O O . SER A 1 218 ? -9.724 -8.148 3.460 1.00 96.50 218 SER A O 1
ATOM 1708 N N . VAL A 1 219 ? -7.937 -6.984 2.790 1.00 96.94 219 VAL A N 1
ATOM 1709 C CA . VAL A 1 219 ? -8.391 -5.707 3.376 1.00 96.94 219 VAL A CA 1
ATOM 1710 C C . VAL A 1 219 ? -9.627 -5.160 2.658 1.00 96.94 219 VAL A C 1
ATOM 1712 O O . VAL A 1 219 ? -10.532 -4.645 3.320 1.00 96.94 219 VAL A O 1
ATOM 1715 N N . VAL A 1 220 ? -9.694 -5.296 1.332 1.00 97.62 220 VAL A N 1
ATOM 1716 C CA . VAL A 1 220 ? -10.879 -4.937 0.534 1.00 97.62 220 VAL A CA 1
ATOM 1717 C C . VAL A 1 220 ? -12.092 -5.752 0.989 1.00 97.62 220 VAL A C 1
ATOM 1719 O O . VAL A 1 220 ? -13.126 -5.175 1.333 1.00 97.62 220 VAL A O 1
ATOM 1722 N N . ALA A 1 221 ? -11.950 -7.078 1.075 1.00 97.44 221 ALA A N 1
ATOM 1723 C CA . ALA A 1 221 ? -13.014 -7.977 1.518 1.00 97.44 221 ALA A CA 1
ATOM 1724 C C . ALA A 1 221 ? -13.478 -7.659 2.949 1.00 97.44 221 ALA A C 1
ATOM 1726 O O . ALA A 1 221 ? -14.677 -7.544 3.203 1.00 97.44 221 ALA A O 1
ATOM 1727 N N . MET A 1 222 ? -12.542 -7.419 3.877 1.00 96.81 222 MET A N 1
ATOM 1728 C CA . MET A 1 222 ? -12.874 -7.004 5.245 1.00 96.81 222 MET A CA 1
ATOM 1729 C C . MET A 1 222 ? -13.618 -5.664 5.281 1.00 96.81 222 MET A C 1
ATOM 1731 O O . MET A 1 222 ? -14.584 -5.524 6.027 1.00 96.81 222 MET A O 1
ATOM 1735 N N . SER A 1 223 ? -13.221 -4.685 4.464 1.00 97.56 223 SER A N 1
ATOM 1736 C CA . SER A 1 223 ? -13.928 -3.401 4.361 1.00 97.56 223 SER A CA 1
ATOM 1737 C C . SER A 1 223 ? -15.378 -3.578 3.903 1.00 97.56 223 SER A C 1
ATOM 1739 O O . SER A 1 223 ? -16.282 -2.955 4.465 1.00 97.56 223 SER A O 1
ATOM 1741 N N . ALA A 1 224 ? -15.619 -4.435 2.908 1.00 96.81 224 ALA A N 1
ATOM 1742 C CA . ALA A 1 224 ? -16.966 -4.749 2.436 1.00 96.81 224 ALA A CA 1
ATOM 1743 C C . ALA A 1 224 ? -17.790 -5.471 3.517 1.00 96.81 224 ALA A C 1
ATOM 1745 O O . ALA A 1 224 ? -18.905 -5.045 3.824 1.00 96.81 224 ALA A O 1
ATOM 1746 N N . ALA A 1 225 ? -17.218 -6.490 4.166 1.00 96.69 225 ALA A N 1
ATOM 1747 C CA . ALA A 1 225 ? -17.875 -7.230 5.243 1.00 96.69 225 ALA A CA 1
ATOM 1748 C C . ALA A 1 225 ? -18.262 -6.319 6.421 1.00 96.69 225 ALA A C 1
ATOM 1750 O O . ALA A 1 225 ? -19.390 -6.365 6.906 1.00 96.69 225 ALA A O 1
ATOM 1751 N N . MET A 1 226 ? -17.366 -5.425 6.846 1.00 95.62 226 MET A N 1
ATOM 1752 C CA . MET A 1 226 ? -17.639 -4.485 7.939 1.00 95.62 226 MET A CA 1
ATOM 1753 C C . MET A 1 226 ? -18.743 -3.477 7.589 1.00 95.62 226 MET A C 1
ATOM 1755 O O . MET A 1 226 ? -19.529 -3.100 8.457 1.00 95.62 226 MET A O 1
ATOM 1759 N N . GLN A 1 227 ? -18.828 -3.047 6.326 1.00 94.44 227 GLN A N 1
ATOM 1760 C CA . GLN A 1 227 ? -19.930 -2.204 5.854 1.00 94.44 227 GLN A CA 1
ATOM 1761 C C . GLN A 1 227 ? -21.267 -2.956 5.877 1.00 94.44 227 GLN A C 1
ATOM 1763 O O . GLN A 1 227 ? -22.266 -2.387 6.314 1.00 94.44 227 GLN A O 1
ATOM 1768 N N . ALA A 1 228 ? -21.277 -4.229 5.471 1.00 93.06 228 ALA A N 1
ATOM 1769 C CA . ALA A 1 228 ? -22.470 -5.073 5.499 1.00 93.06 228 ALA A CA 1
ATOM 1770 C C . ALA A 1 228 ? -22.968 -5.345 6.929 1.00 93.06 228 ALA A C 1
ATOM 1772 O O . ALA A 1 228 ? -24.172 -5.305 7.174 1.00 93.06 228 ALA A O 1
ATOM 1773 N N . VAL A 1 229 ? -22.058 -5.575 7.883 1.00 91.00 229 VAL A N 1
ATOM 1774 C CA . VAL A 1 229 ? -22.406 -5.753 9.305 1.00 91.00 229 VAL A CA 1
ATOM 1775 C C . VAL A 1 229 ? -23.068 -4.492 9.867 1.00 91.0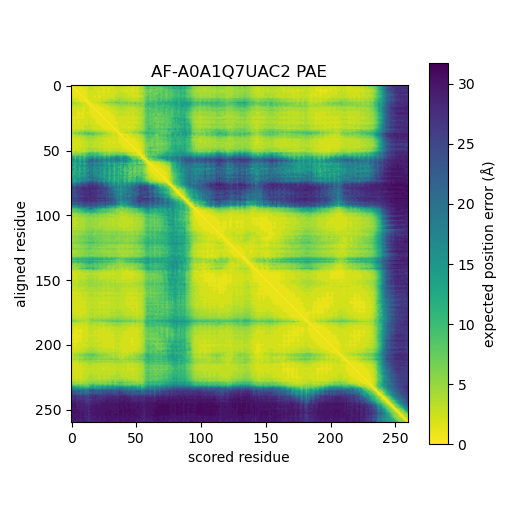0 229 VAL A C 1
ATOM 1777 O O . VAL A 1 229 ? -24.129 -4.578 10.475 1.00 91.00 229 VAL A O 1
ATOM 1780 N N . LEU A 1 230 ? -22.502 -3.309 9.602 1.00 88.31 230 LEU A N 1
ATOM 1781 C CA . LEU A 1 230 ? -23.091 -2.045 10.064 1.00 88.31 230 LEU A CA 1
ATOM 1782 C C . LEU A 1 230 ? -24.457 -1.745 9.442 1.00 88.31 230 LEU A C 1
ATOM 1784 O O . LEU A 1 230 ? -25.307 -1.157 10.104 1.00 88.31 230 LEU A O 1
ATOM 1788 N N . ALA A 1 231 ? -24.663 -2.106 8.174 1.00 87.94 231 ALA A N 1
ATOM 1789 C CA . ALA A 1 231 ? -25.953 -1.920 7.516 1.00 87.94 231 ALA A CA 1
ATOM 1790 C C . ALA A 1 231 ? -27.049 -2.779 8.170 1.00 87.94 231 ALA A C 1
ATOM 1792 O O . ALA A 1 231 ? -28.153 -2.289 8.388 1.00 87.94 231 ALA A O 1
ATOM 1793 N N . GLN A 1 232 ? -26.725 -4.021 8.543 1.00 85.38 232 GLN A N 1
ATOM 1794 C CA . GLN A 1 232 ? -27.654 -4.916 9.239 1.00 85.38 232 GLN A CA 1
ATOM 1795 C C . GLN A 1 232 ? -27.989 -4.425 10.653 1.00 85.38 232 GLN A C 1
ATOM 1797 O O . GLN A 1 232 ? -29.156 -4.435 11.033 1.00 85.38 232 GLN A O 1
ATOM 1802 N N . SER A 1 233 ? -27.001 -3.936 11.413 1.00 79.69 233 SER A N 1
ATOM 1803 C CA . SER A 1 233 ? -27.253 -3.388 12.755 1.00 79.69 233 SER A CA 1
ATOM 1804 C C . SER A 1 233 ? -28.204 -2.185 12.733 1.00 79.69 233 SER A C 1
ATOM 1806 O O . SER A 1 233 ? -29.057 -2.077 13.603 1.00 79.69 233 SER A O 1
ATOM 1808 N N . ALA A 1 234 ? -28.103 -1.320 11.719 1.00 73.12 234 ALA A N 1
ATOM 1809 C CA . ALA A 1 234 ? -28.991 -0.164 11.575 1.00 73.12 234 ALA A CA 1
ATOM 1810 C C . ALA A 1 234 ? -30.424 -0.542 11.146 1.00 73.12 234 ALA A C 1
ATOM 1812 O O . ALA A 1 234 ? -31.374 0.142 11.515 1.00 73.12 234 ALA A O 1
ATOM 1813 N N . GLY A 1 235 ? -30.590 -1.617 10.365 1.00 67.25 235 GLY A N 1
ATOM 1814 C CA . GLY A 1 235 ? -31.909 -2.111 9.949 1.00 67.25 235 GLY A CA 1
ATOM 1815 C C . GLY A 1 235 ? -32.689 -2.776 11.087 1.00 67.25 235 GLY A C 1
ATOM 1816 O O . GLY A 1 235 ? -33.884 -2.537 11.224 1.00 67.25 235 GLY A O 1
ATOM 1817 N N . GLY A 1 236 ? -32.006 -3.542 11.945 1.00 59.72 236 GLY A N 1
ATOM 1818 C CA . GLY A 1 236 ? -32.637 -4.215 13.088 1.00 59.72 236 GLY A CA 1
ATOM 1819 C C . GLY A 1 236 ? -33.137 -3.261 14.181 1.00 59.72 236 GLY A C 1
ATOM 1820 O O . GLY A 1 236 ? -34.150 -3.537 14.816 1.00 59.72 236 GLY A O 1
ATOM 1821 N N . GLU A 1 237 ? -32.482 -2.112 14.376 1.00 55.31 237 GLU A N 1
ATOM 1822 C CA . GLU A 1 237 ? -32.946 -1.078 15.318 1.00 55.31 237 GLU A CA 1
ATOM 1823 C C . GLU A 1 237 ? -34.212 -0.353 14.830 1.00 55.31 237 GLU A C 1
ATOM 1825 O O . GLU A 1 237 ? -35.038 0.050 15.648 1.00 55.31 237 GLU A O 1
ATOM 1830 N N . ALA A 1 238 ? -34.402 -0.219 13.512 1.00 55.22 238 ALA A N 1
ATOM 1831 C CA . ALA A 1 238 ? -35.596 0.402 12.936 1.00 55.22 238 ALA A CA 1
ATOM 1832 C C . ALA A 1 238 ? -36.839 -0.502 13.025 1.00 55.22 238 ALA A C 1
ATOM 1834 O O . ALA A 1 238 ? -37.953 -0.001 13.155 1.00 55.22 238 ALA A O 1
ATOM 1835 N N . GLU A 1 239 ? -36.652 -1.823 12.985 1.00 52.19 239 GLU A N 1
ATOM 1836 C CA . GLU A 1 239 ? -37.734 -2.812 13.090 1.00 52.19 239 GLU A CA 1
ATOM 1837 C C . GLU A 1 239 ? -38.122 -3.119 14.549 1.00 52.19 239 GLU A C 1
ATOM 1839 O O . GLU A 1 239 ? -39.264 -3.471 14.831 1.00 52.19 239 GLU A O 1
ATOM 1844 N N . ALA A 1 240 ? -37.202 -2.921 15.501 1.00 51.28 240 ALA A N 1
ATOM 1845 C CA . ALA A 1 240 ? -37.438 -3.138 16.931 1.00 51.28 240 ALA A CA 1
ATOM 1846 C C . ALA A 1 240 ? -38.088 -1.943 17.664 1.00 51.28 240 ALA A C 1
ATOM 1848 O O . ALA A 1 240 ? -38.376 -2.043 18.860 1.00 51.28 240 ALA A O 1
ATOM 1849 N N . ALA A 1 241 ? -38.315 -0.810 16.992 1.00 44.06 241 ALA A N 1
ATOM 1850 C CA . ALA A 1 241 ? -38.979 0.342 17.595 1.00 44.06 241 ALA A CA 1
ATOM 1851 C C . ALA A 1 241 ? -40.488 0.053 17.769 1.00 44.06 241 ALA A C 1
ATOM 1853 O O . ALA A 1 241 ? -41.183 -0.142 16.770 1.00 44.06 241 ALA A O 1
ATOM 1854 N N . PRO A 1 242 ? -41.032 0.020 19.005 1.00 52.06 242 PRO A N 1
ATOM 1855 C CA . PRO A 1 242 ? -42.455 -0.229 19.205 1.00 52.06 242 PRO A CA 1
ATOM 1856 C C . PRO A 1 242 ? -43.287 0.877 18.535 1.00 52.06 242 PRO A C 1
ATOM 1858 O O . PRO A 1 242 ? -42.881 2.046 18.568 1.00 52.06 242 PRO A O 1
ATOM 1861 N N . PRO A 1 243 ? -44.447 0.545 17.937 1.00 53.78 243 PRO A N 1
ATOM 1862 C CA . PRO A 1 243 ? -45.296 1.539 17.297 1.00 53.78 243 PRO A CA 1
ATOM 1863 C C . PRO A 1 243 ? -45.694 2.600 18.326 1.00 53.78 243 PRO A C 1
ATOM 1865 O O . PRO A 1 243 ? -46.280 2.293 19.366 1.00 53.78 243 PRO A O 1
ATOM 1868 N N . GLN A 1 244 ? -45.336 3.853 18.039 1.00 55.34 244 GLN A N 1
ATOM 1869 C CA . GLN A 1 244 ? -45.736 5.014 18.831 1.00 55.34 244 GLN A CA 1
ATOM 1870 C C . GLN A 1 244 ? -47.272 5.022 18.936 1.00 55.34 244 GLN A C 1
ATOM 1872 O O . GLN A 1 244 ? -47.939 4.939 17.898 1.00 55.34 244 GLN A O 1
ATOM 1877 N N . PRO A 1 245 ? -47.869 5.115 20.139 1.00 54.81 245 PRO A N 1
ATOM 1878 C CA . PRO A 1 245 ? -49.313 5.238 20.259 1.00 54.81 245 PRO A CA 1
ATOM 1879 C C . PRO A 1 245 ? -49.740 6.547 19.592 1.00 54.81 245 PRO A C 1
ATOM 1881 O O . PRO A 1 245 ? -49.280 7.619 19.985 1.00 54.81 245 PRO A O 1
ATOM 1884 N N . ASN A 1 246 ? -50.599 6.458 18.574 1.00 49.38 246 ASN A N 1
ATOM 1885 C CA . ASN A 1 246 ? -51.177 7.620 17.903 1.00 49.38 246 ASN A CA 1
ATOM 1886 C C . ASN A 1 246 ? -51.719 8.613 18.940 1.00 49.38 246 ASN A C 1
ATOM 1888 O O . ASN A 1 246 ? -52.597 8.282 19.740 1.00 49.38 246 ASN A O 1
ATOM 1892 N N . ALA A 1 247 ? -51.187 9.834 18.914 1.00 51.19 247 ALA A N 1
ATOM 1893 C CA . ALA A 1 247 ? -51.632 10.918 19.765 1.00 51.19 247 ALA A CA 1
ATOM 1894 C C . ALA A 1 247 ? -53.116 11.233 19.500 1.00 51.19 247 ALA A C 1
ATOM 1896 O O . ALA A 1 247 ? -53.488 11.726 18.440 1.00 51.19 247 ALA A O 1
ATOM 1897 N N . THR A 1 248 ? -53.933 10.941 20.514 1.00 48.41 248 THR A N 1
ATOM 1898 C CA . THR A 1 248 ? -55.162 11.642 20.920 1.00 48.41 248 THR A CA 1
ATOM 1899 C C . THR A 1 248 ? -56.228 11.919 19.855 1.00 48.41 248 THR A C 1
ATOM 1901 O O . THR A 1 248 ? -56.191 12.913 19.133 1.00 48.41 248 THR A O 1
ATOM 1904 N N . VAL A 1 249 ? -57.289 11.105 19.909 1.00 49.97 249 VAL A N 1
ATOM 1905 C CA . VAL A 1 249 ? -58.660 11.495 19.549 1.00 49.97 249 VAL A CA 1
ATOM 1906 C C . VAL A 1 249 ? -59.021 12.773 20.315 1.00 49.97 249 VAL A C 1
ATOM 1908 O O . VAL A 1 249 ? -58.962 12.801 21.544 1.00 49.97 249 VAL A O 1
ATOM 1911 N N . GLY A 1 250 ? -59.366 13.836 19.587 1.00 44.66 250 GLY A N 1
ATOM 1912 C CA . GLY A 1 250 ? -59.767 15.119 20.156 1.00 44.66 250 GLY A CA 1
ATOM 1913 C C . GLY A 1 250 ? -61.028 14.994 21.009 1.00 44.66 250 GLY A C 1
ATOM 1914 O O . GLY A 1 250 ? -62.100 14.652 20.515 1.00 44.66 250 GLY A O 1
ATOM 1915 N N . THR A 1 251 ? -60.913 15.307 22.295 1.00 46.31 251 THR A N 1
ATOM 1916 C CA . THR A 1 251 ? -62.058 15.540 23.172 1.00 46.31 251 THR A CA 1
ATOM 1917 C C . THR A 1 251 ? -62.653 16.909 22.849 1.00 46.31 251 THR A C 1
ATOM 1919 O O . THR A 1 251 ? -62.145 17.954 23.252 1.00 46.31 251 THR A O 1
ATOM 1922 N N . GLY A 1 252 ? -63.743 16.904 22.080 1.00 43.50 252 GLY A N 1
ATOM 1923 C CA . GLY A 1 252 ? -64.566 18.084 21.845 1.00 43.50 252 GLY A CA 1
ATOM 1924 C C . GLY A 1 252 ? -65.148 18.611 23.157 1.00 43.50 252 GLY A C 1
ATOM 1925 O O . GLY A 1 252 ? -65.890 17.914 23.848 1.00 43.50 252 GLY A O 1
ATOM 1926 N N . GLN A 1 253 ? -64.826 19.859 23.495 1.00 46.88 253 GLN A N 1
ATOM 1927 C CA . GLN A 1 253 ? -65.529 20.617 24.525 1.00 46.88 253 GLN A CA 1
ATOM 1928 C C . GLN A 1 253 ? -66.981 20.852 24.077 1.00 46.88 253 GLN A C 1
ATOM 1930 O O . GLN A 1 253 ? -67.245 21.716 23.242 1.00 46.88 253 GLN A O 1
ATOM 1935 N N . MET A 1 254 ? -67.939 20.114 24.648 1.00 47.28 254 MET A N 1
ATOM 1936 C CA . MET A 1 254 ? -69.348 20.507 24.591 1.00 47.28 254 MET A CA 1
ATOM 1937 C C . MET A 1 254 ? -69.656 21.528 25.687 1.00 47.28 254 MET A C 1
ATOM 1939 O O . MET A 1 254 ? -69.560 21.283 26.889 1.00 47.28 254 MET A O 1
ATOM 1943 N N . ARG A 1 255 ? -70.028 22.703 25.194 1.00 47.38 255 ARG A N 1
ATOM 1944 C CA . ARG A 1 255 ? -70.480 23.915 25.867 1.00 47.38 255 ARG A CA 1
ATOM 1945 C C . ARG A 1 255 ? -71.777 23.637 26.645 1.00 47.38 255 ARG A C 1
ATOM 1947 O O . ARG A 1 255 ? -72.788 23.296 26.039 1.00 47.38 255 ARG A O 1
ATOM 1954 N N . ARG A 1 256 ? -71.775 23.808 27.973 1.00 45.53 256 ARG A N 1
ATOM 1955 C CA . ARG A 1 256 ? -73.019 23.871 28.763 1.00 45.53 256 ARG A CA 1
ATOM 1956 C C . ARG A 1 256 ? -73.743 25.179 28.441 1.00 45.53 256 ARG A C 1
ATOM 1958 O O . ARG A 1 256 ? -73.219 26.252 28.725 1.00 45.53 256 ARG A O 1
ATOM 1965 N N . VAL A 1 257 ? -74.940 25.076 27.873 1.00 48.47 257 VAL A N 1
ATOM 1966 C CA . VAL A 1 257 ? -75.933 26.155 27.837 1.00 48.47 257 VAL A CA 1
ATOM 1967 C C . VAL A 1 257 ? -76.970 25.820 28.905 1.00 48.47 257 VAL A C 1
ATOM 1969 O O . VAL A 1 257 ? -77.579 24.758 28.864 1.00 48.47 257 VAL A O 1
ATOM 1972 N N . SER A 1 258 ? -77.109 26.705 29.888 1.00 51.72 258 SER A N 1
ATOM 1973 C CA . SER A 1 258 ? -78.204 26.719 30.857 1.00 51.72 258 SER A CA 1
ATOM 1974 C C . SER A 1 258 ? -79.090 27.904 30.498 1.00 51.72 258 SER A C 1
ATOM 1976 O O . SER A 1 258 ? -78.602 29.034 30.506 1.00 51.72 258 SER A O 1
ATOM 1978 N N . GLY A 1 259 ? -80.361 27.658 30.191 1.00 49.12 259 GLY A N 1
ATOM 1979 C CA . GLY A 1 259 ? -81.347 28.710 29.969 1.00 49.12 259 GLY A CA 1
ATOM 1980 C C . GLY A 1 259 ? -82.706 28.162 29.540 1.00 49.12 259 GLY A C 1
ATOM 1981 O O . GLY A 1 259 ? -82.829 27.761 28.388 1.00 49.12 259 GLY A O 1
ATOM 1982 N N . ALA A 1 260 ? -83.658 28.252 30.481 1.00 42.84 260 ALA A N 1
ATOM 1983 C CA . ALA A 1 260 ? -85.118 28.074 30.396 1.00 42.84 260 ALA A CA 1
ATOM 1984 C C . ALA A 1 260 ? -85.663 26.665 30.111 1.00 42.84 260 ALA A C 1
ATOM 1986 O O . ALA A 1 260 ? -85.478 26.144 28.992 1.00 42.84 260 ALA A O 1
#

Nearest PDB structures (foldseek):
  7tpj-assembly1_B  TM=6.079E-01  e=2.646E-03  Cupriavidus metallidurans

pLDDT: mean 82.64, std 17.37, range [42.84, 98.38]

Solvent-accessible surface area (backbone atoms only — not comparable to full-atom values): 13856 Å² total; per-residue (Å²): 83,60,64,39,49,36,54,45,47,37,72,69,44,84,52,68,67,61,26,50,52,33,51,51,51,45,51,52,51,54,50,52,42,62,75,61,73,39,68,39,49,48,53,17,48,51,52,30,41,52,48,46,30,80,71,42,93,65,47,66,63,36,48,52,51,47,51,47,52,53,50,48,45,66,71,69,51,51,77,71,48,60,59,50,55,60,38,67,83,40,54,91,73,39,66,73,56,48,50,30,54,51,26,43,49,50,19,49,51,38,17,67,78,26,43,61,52,19,61,29,85,72,48,50,36,55,73,54,39,38,74,81,39,70,88,60,91,70,60,52,61,40,33,11,24,65,43,40,34,24,14,25,24,1,58,52,38,39,51,53,52,51,49,51,53,49,50,36,47,51,42,24,50,52,42,20,52,52,24,54,75,70,68,36,57,68,60,18,48,49,27,50,19,53,42,32,16,50,50,18,40,61,55,23,26,58,53,30,67,55,73,80,42,64,68,58,57,49,51,44,52,48,31,52,52,52,47,52,52,52,54,51,59,59,52,54,57,67,72,67,54,76,80,76,77,80,83,70,86,81,82,77,85,80,79,86,83,86,82,134